Protein AF-A0A1L3NL18-F1 (afdb_monomer)

Secondary structure (DSSP, 8-state):
--EEEEEEEEEEEEETTEEPPP-SS-SBBTS-STT-GGG--B-BPBP-S-GGGEEEESPPSSTTTEEEEEEEEETTEEEEEESS--EES--HHHHHHTTTTT-EEEEETTEEEEEEPPP--SEEEETTEEEEEEESTTSHIIIIIS-TT--TTSPPP-TTTTSS--SHHHHHSHHHHHH--BT-EEEEEEEETTEEEEEEBSSTT-EEEEETT---TTEEE--EEEESSS---SS----EEEEETTEEEE-TTS-EEEEE--SHHHHHHHHHHH-BS-GGGGG-EEEEEEEEEEE-TTS-EEESS---GGG--S--EEEEETTEEEEEEEEEEEEHHHHHHHHHTT--EEEE-

Solvent-accessible surface area (backbone atoms only — not comparable to full-atom values): 18796 Å² total; per-residue (Å²): 118,58,43,61,75,49,76,47,76,58,25,19,46,25,51,76,84,42,78,39,68,47,48,88,42,50,25,31,52,84,37,52,67,79,88,67,56,90,83,52,56,16,50,22,48,70,58,72,90,56,72,88,42,52,42,72,31,51,55,51,90,51,78,62,22,30,34,50,24,44,30,35,36,51,78,91,42,36,36,33,38,41,30,39,49,64,34,16,37,56,26,57,48,62,37,44,79,64,30,32,33,86,44,30,82,44,54,38,79,90,40,42,25,34,33,15,34,44,40,43,20,53,45,47,46,52,78,85,35,38,59,63,18,30,24,62,67,86,20,47,39,47,34,58,67,46,24,69,70,63,37,66,91,59,57,58,63,51,76,64,31,51,41,89,58,81,52,65,70,39,56,72,25,74,38,28,70,55,47,34,27,54,43,21,27,32,49,27,42,32,68,27,97,84,21,24,22,31,35,23,26,53,16,66,37,18,34,50,74,44,54,30,78,50,57,45,64,46,29,20,46,29,53,24,35,36,49,70,70,61,69,75,88,56,100,70,68,53,22,30,38,38,39,41,96,76,27,34,29,29,55,65,56,38,82,41,71,70,46,71,75,94,50,71,66,61,48,52,50,46,41,74,76,47,33,30,74,60,74,67,50,59,79,38,72,35,84,26,38,50,43,54,42,45,64,48,101,82,73,46,81,40,66,77,45,90,78,64,71,92,69,52,47,72,69,78,42,84,46,77,56,96,95,41,42,28,46,33,34,17,80,53,82,42,50,37,56,57,59,53,29,75,78,55,86,54,67,71,43,82,46,76,88

Radius of gyration: 24.86 Å; Cα contacts (8 Å, |Δi|>4): 813; chains: 1; bounding box: 67×43×66 Å

Structure (mmCIF, N/CA/C/O backbone):
data_AF-A0A1L3NL18-F1
#
_entry.id   AF-A0A1L3NL18-F1
#
loop_
_atom_site.group_PDB
_atom_site.id
_atom_site.type_symbol
_atom_site.label_atom_id
_atom_site.label_alt_id
_atom_site.label_comp_id
_atom_site.label_asym_id
_atom_site.label_entity_id
_atom_site.label_seq_id
_atom_site.pdbx_PDB_ins_code
_atom_site.Cartn_x
_atom_site.Cartn_y
_atom_site.Cartn_z
_atom_site.occupancy
_atom_site.B_iso_or_equiv
_atom_site.auth_seq_id
_atom_site.auth_comp_id
_atom_site.auth_asym_id
_atom_site.auth_atom_id
_atom_site.pdbx_PDB_model_num
ATOM 1 N N . MET A 1 1 ? 3.488 -18.475 7.653 1.00 77.88 1 MET A N 1
ATOM 2 C CA . MET A 1 1 ? 3.419 -18.308 6.188 1.00 77.88 1 MET A CA 1
ATOM 3 C C . MET A 1 1 ? 2.587 -17.073 5.936 1.00 77.88 1 MET A C 1
ATOM 5 O O . MET A 1 1 ? 1.637 -16.877 6.690 1.00 77.88 1 MET A O 1
ATOM 9 N N . ALA A 1 2 ? 2.981 -16.239 4.978 1.00 93.12 2 ALA A N 1
ATOM 10 C CA . ALA A 1 2 ? 2.241 -15.025 4.680 1.00 93.12 2 ALA A CA 1
ATOM 11 C C . ALA A 1 2 ? 0.875 -15.353 4.051 1.00 93.12 2 ALA A C 1
ATOM 13 O O . ALA A 1 2 ? 0.744 -16.325 3.306 1.00 93.12 2 ALA A O 1
ATOM 14 N N . GLU A 1 3 ? -0.139 -14.557 4.374 1.00 94.19 3 GLU A N 1
ATOM 15 C CA . GLU A 1 3 ? -1.518 -14.727 3.920 1.00 94.19 3 GLU A CA 1
ATOM 16 C C . GLU A 1 3 ? -2.021 -13.443 3.261 1.00 94.19 3 GLU A C 1
ATOM 18 O O . GLU A 1 3 ? -1.859 -12.349 3.801 1.00 94.19 3 GLU A O 1
ATOM 23 N N . PHE A 1 4 ? -2.653 -13.577 2.096 1.00 95.38 4 PHE A N 1
ATOM 24 C CA . PHE A 1 4 ? -3.309 -12.470 1.415 1.00 95.38 4 PHE A CA 1
ATOM 25 C C . PHE A 1 4 ? -4.729 -12.287 1.951 1.00 95.38 4 PHE A C 1
ATOM 27 O O . PHE A 1 4 ? -5.571 -13.171 1.812 1.00 95.38 4 PHE A O 1
ATOM 34 N N . LEU A 1 5 ? -4.997 -11.115 2.524 1.00 91.81 5 LEU A N 1
ATOM 35 C CA . LEU A 1 5 ? -6.277 -10.767 3.144 1.00 91.81 5 LEU A CA 1
ATOM 36 C C . LEU A 1 5 ? -7.181 -9.921 2.231 1.00 91.81 5 LEU A C 1
ATOM 38 O O . LEU A 1 5 ? -8.211 -9.416 2.672 1.00 91.81 5 LEU A O 1
ATOM 42 N N . GLY A 1 6 ? -6.803 -9.747 0.964 1.00 94.00 6 GLY A N 1
ATOM 43 C CA . GLY A 1 6 ? -7.561 -8.972 -0.015 1.00 94.00 6 GLY A CA 1
ATOM 44 C C . GLY A 1 6 ? -6.982 -7.586 -0.305 1.00 94.00 6 GLY A C 1
ATOM 45 O O . GLY A 1 6 ? -5.993 -7.140 0.281 1.00 94.00 6 GLY A O 1
ATOM 46 N N . VAL A 1 7 ? -7.615 -6.900 -1.258 1.00 94.56 7 VAL A N 1
ATOM 47 C CA . VAL A 1 7 ? -7.314 -5.504 -1.596 1.00 94.56 7 VAL A CA 1
ATOM 48 C C . VAL A 1 7 ? -8.284 -4.605 -0.842 1.00 94.56 7 VAL A C 1
ATOM 50 O O . VAL A 1 7 ? -9.497 -4.795 -0.926 1.00 94.56 7 VAL A O 1
ATOM 53 N N . VAL A 1 8 ? -7.760 -3.607 -0.136 1.00 93.94 8 VAL A N 1
ATOM 54 C CA . VAL A 1 8 ? -8.557 -2.662 0.654 1.00 93.94 8 VAL A CA 1
ATOM 55 C C . VAL A 1 8 ? -8.345 -1.230 0.178 1.00 93.94 8 VAL A C 1
ATOM 57 O O . VAL A 1 8 ? -7.296 -0.884 -0.368 1.00 93.94 8 VAL A O 1
ATOM 60 N N . LYS A 1 9 ? -9.359 -0.388 0.387 1.00 94.38 9 LYS A N 1
ATOM 61 C CA . LYS A 1 9 ? -9.282 1.060 0.178 1.00 94.38 9 LYS A CA 1
ATOM 62 C C . LYS A 1 9 ? -9.163 1.743 1.537 1.00 94.38 9 LYS A C 1
ATOM 64 O O . LYS A 1 9 ? -10.064 1.589 2.355 1.00 94.38 9 LYS A O 1
ATOM 69 N N . LEU A 1 10 ? -8.076 2.469 1.766 1.00 94.00 10 LEU A N 1
ATOM 70 C CA . LEU A 1 10 ? -7.784 3.114 3.048 1.00 94.00 10 LEU A CA 1
ATOM 71 C C . LEU A 1 10 ? -6.923 4.352 2.814 1.00 94.00 10 LEU A C 1
ATOM 73 O O . LEU A 1 10 ? -5.994 4.313 2.015 1.00 94.00 10 LEU A O 1
ATOM 77 N N . GLY A 1 11 ? -7.194 5.426 3.536 1.00 97.00 11 GLY A N 1
ATOM 78 C CA . GLY A 1 11 ? -6.435 6.661 3.480 1.00 97.00 11 GLY A CA 1
ATOM 79 C C . GLY A 1 11 ? -6.540 7.386 2.144 1.00 97.00 11 GLY A C 1
ATOM 80 O O . GLY A 1 11 ? -7.106 6.918 1.150 1.00 97.00 11 GLY A O 1
ATOM 81 N N . THR A 1 12 ? -6.008 8.594 2.122 1.00 98.38 12 THR A N 1
ATOM 82 C CA . THR A 1 12 ? -5.944 9.437 0.928 1.00 98.38 12 THR A CA 1
ATOM 83 C C . THR A 1 12 ? -4.610 10.163 0.908 1.00 98.38 12 THR A C 1
ATOM 85 O O . THR A 1 12 ? -4.053 10.467 1.962 1.00 98.38 12 THR A O 1
ATOM 88 N N . PHE A 1 13 ? -4.074 10.392 -0.291 1.00 98.69 13 PHE A N 1
ATOM 89 C CA . PHE A 1 13 ? -2.855 11.171 -0.460 1.00 98.69 13 PHE A CA 1
ATOM 90 C C . PHE A 1 13 ? -3.207 12.645 -0.649 1.00 98.69 13 PHE A C 1
ATOM 92 O O . PHE A 1 13 ? -4.059 12.982 -1.474 1.00 98.69 13 PHE A O 1
ATOM 99 N N . TYR A 1 14 ? -2.567 13.511 0.124 1.00 98.50 14 TYR A N 1
ATOM 100 C CA . TYR A 1 14 ? -2.825 14.941 0.162 1.00 98.50 14 TYR A CA 1
ATOM 101 C C . TYR A 1 14 ? -1.578 15.719 -0.239 1.00 98.50 14 TYR A C 1
ATOM 103 O O . TYR A 1 14 ? -0.460 15.318 0.083 1.00 98.50 14 TYR A O 1
ATOM 111 N N . HIS A 1 15 ? -1.786 16.859 -0.893 1.00 98.25 15 HIS A N 1
ATOM 112 C CA . HIS A 1 15 ? -0.754 17.869 -1.107 1.00 98.25 15 HIS A CA 1
ATOM 113 C C . HIS A 1 15 ? -1.291 19.228 -0.658 1.00 98.25 15 HIS A C 1
ATOM 115 O O . HIS A 1 15 ? -2.341 19.656 -1.130 1.00 98.25 15 HIS A O 1
ATOM 121 N N . ASN A 1 16 ? -0.612 19.890 0.282 1.00 96.56 16 ASN A N 1
ATOM 122 C CA . ASN A 1 16 ? -1.076 21.139 0.908 1.00 96.56 16 ASN A CA 1
ATOM 123 C C . ASN A 1 16 ? -2.506 21.045 1.480 1.00 96.56 16 ASN A C 1
ATOM 125 O O . ASN A 1 16 ? -3.293 21.985 1.393 1.00 96.56 16 ASN A O 1
ATOM 129 N N . GLY A 1 17 ? -2.860 19.886 2.045 1.00 93.94 17 GLY A N 1
ATOM 130 C CA . GLY A 1 17 ? -4.198 19.619 2.586 1.00 93.94 17 GLY A CA 1
ATOM 131 C C . GLY A 1 17 ? -5.272 19.313 1.533 1.00 93.94 17 GLY A C 1
ATOM 132 O O . GLY A 1 17 ? -6.394 18.967 1.899 1.00 93.94 17 GLY A O 1
ATOM 133 N N . GLU A 1 18 ? -4.954 19.370 0.238 1.00 97.38 18 GLU A N 1
ATOM 134 C CA . GLU A 1 18 ? -5.887 19.000 -0.826 1.00 97.38 18 GLU A CA 1
ATOM 135 C C . GLU A 1 18 ? -5.813 17.504 -1.138 1.00 97.38 18 GLU A C 1
ATOM 137 O O . GLU A 1 18 ? -4.750 16.969 -1.450 1.00 97.38 18 GLU A O 1
ATOM 142 N N . ALA A 1 19 ? -6.963 16.829 -1.086 1.00 97.19 19 ALA A N 1
ATOM 143 C CA . ALA A 1 19 ? -7.082 15.408 -1.401 1.00 97.19 19 ALA A CA 1
ATOM 144 C C . ALA A 1 19 ? -6.872 15.147 -2.902 1.00 97.19 19 ALA A C 1
ATOM 146 O O . ALA A 1 19 ? -7.686 15.584 -3.731 1.00 97.19 19 ALA A O 1
ATOM 147 N N . LEU A 1 20 ? -5.836 14.378 -3.237 1.00 98.31 20 LEU A N 1
ATOM 148 C CA . LEU A 1 20 ? -5.476 14.013 -4.604 1.00 98.31 20 LEU A CA 1
ATOM 149 C C . LEU A 1 20 ? -6.267 12.796 -5.096 1.00 98.31 20 LEU A C 1
ATOM 151 O O . LEU A 1 20 ? -6.701 11.944 -4.324 1.00 98.31 20 LEU A O 1
ATOM 155 N N . SER A 1 21 ? -6.459 12.713 -6.414 1.00 97.75 21 SER A N 1
ATOM 156 C CA . SER A 1 21 ? -7.055 11.527 -7.042 1.00 97.75 21 SER A CA 1
ATOM 157 C C . SER A 1 21 ? -6.055 10.375 -7.074 1.00 97.75 21 SER A C 1
ATOM 159 O O . SER A 1 21 ? -4.873 10.591 -7.341 1.00 97.75 21 SER A O 1
ATOM 161 N N . LEU A 1 22 ? -6.539 9.148 -6.882 1.00 97.75 22 LEU A N 1
ATOM 162 C CA . LEU A 1 22 ? -5.745 7.946 -7.100 1.00 97.75 22 LEU A CA 1
ATOM 163 C C . LEU A 1 22 ? -5.297 7.900 -8.576 1.00 97.75 22 LEU A C 1
ATOM 165 O O . LEU A 1 22 ? -6.155 7.955 -9.466 1.00 97.75 22 LEU A O 1
ATOM 169 N N . PRO A 1 23 ? -3.991 7.764 -8.873 1.00 96.31 23 PRO A N 1
ATOM 170 C CA . PRO A 1 23 ? -3.502 7.723 -10.250 1.00 96.31 23 PRO A CA 1
ATOM 171 C C . PRO A 1 23 ? -4.117 6.568 -11.045 1.00 96.31 23 PRO A C 1
ATOM 173 O O . PRO A 1 23 ? -3.861 5.407 -10.753 1.00 96.31 23 PRO A O 1
ATOM 176 N N . THR A 1 24 ? -4.934 6.854 -12.057 1.00 95.19 24 THR A N 1
ATOM 177 C CA . THR A 1 24 ? -5.570 5.837 -12.927 1.00 95.19 24 THR A CA 1
ATOM 178 C C . THR A 1 24 ? -4.676 5.332 -14.057 1.00 95.19 24 THR A C 1
ATOM 180 O O . THR A 1 24 ? -4.940 4.274 -14.620 1.00 95.19 24 THR A O 1
ATOM 183 N N . ARG A 1 25 ? -3.620 6.080 -14.378 1.00 94.81 25 ARG A N 1
ATOM 184 C CA . ARG A 1 25 ? -2.530 5.717 -15.284 1.00 94.81 25 ARG A CA 1
ATOM 185 C C . ARG A 1 25 ? -1.254 5.799 -14.461 1.00 94.81 25 ARG A C 1
ATOM 187 O O . ARG A 1 25 ? -0.565 6.822 -14.521 1.00 94.81 25 ARG A O 1
ATOM 194 N N . PRO A 1 26 ? -1.022 4.798 -13.598 1.00 93.00 26 PRO A N 1
ATOM 195 C CA . PRO A 1 26 ? -0.062 4.884 -12.516 1.00 93.00 26 PRO A CA 1
ATOM 196 C C . PRO A 1 26 ? 1.350 4.683 -13.051 1.00 93.00 26 PRO A C 1
ATOM 198 O O . PRO A 1 26 ? 2.020 3.745 -12.664 1.00 93.00 26 PRO A O 1
ATOM 201 N N . TRP A 1 27 ? 1.770 5.546 -13.971 1.00 92.56 27 TRP A N 1
ATOM 202 C CA . TRP A 1 27 ? 3.138 5.738 -14.411 1.00 92.56 27 TRP A CA 1
ATOM 203 C C . TRP A 1 27 ? 3.498 7.221 -14.374 1.00 92.56 27 TRP A C 1
ATOM 205 O O . TRP A 1 27 ? 2.664 8.082 -14.060 1.00 92.56 27 TRP A O 1
ATOM 215 N N . TYR A 1 28 ? 4.757 7.523 -14.668 1.00 86.00 28 TYR A N 1
ATOM 216 C CA . TYR A 1 28 ? 5.296 8.865 -14.526 1.00 86.00 28 TYR A CA 1
ATOM 217 C C . TYR A 1 28 ? 4.537 9.934 -15.315 1.00 86.00 28 TYR A C 1
ATOM 219 O O . TYR A 1 28 ? 4.149 9.756 -16.474 1.00 86.00 28 TYR A O 1
ATOM 227 N N . SER A 1 29 ? 4.322 11.067 -14.644 1.00 86.12 29 SER A N 1
ATOM 228 C CA . SER A 1 29 ? 3.457 12.137 -15.128 1.00 86.12 29 SER A CA 1
ATOM 229 C C . SER A 1 29 ? 3.904 12.733 -16.456 1.00 86.12 29 SER A C 1
ATOM 231 O O . SER A 1 29 ? 5.092 12.923 -16.717 1.00 86.12 29 SER A O 1
ATOM 233 N N . ASN A 1 30 ? 2.918 13.104 -17.277 1.00 83.19 30 ASN A N 1
ATOM 234 C CA . ASN A 1 30 ? 3.095 13.839 -18.539 1.00 83.19 30 ASN A CA 1
ATOM 235 C C . ASN A 1 30 ? 3.940 13.132 -19.607 1.00 83.19 30 ASN A C 1
ATOM 237 O O . ASN A 1 30 ? 4.283 13.735 -20.624 1.00 83.19 30 ASN A O 1
ATOM 241 N N . LYS A 1 31 ? 4.252 11.856 -19.401 1.00 87.25 31 LYS A N 1
ATOM 242 C CA . LYS A 1 31 ? 5.018 11.039 -20.331 1.00 87.25 31 LYS A CA 1
ATOM 243 C C . LYS A 1 31 ? 4.504 9.600 -20.309 1.00 87.25 31 LYS A C 1
ATOM 245 O O . LYS A 1 31 ? 3.559 9.264 -19.591 1.00 87.25 31 LYS A O 1
ATOM 250 N N . TYR A 1 32 ? 5.119 8.771 -21.141 1.00 89.31 32 TYR A N 1
ATOM 251 C CA . TYR A 1 32 ? 4.761 7.378 -21.317 1.00 89.31 32 TYR A CA 1
ATOM 252 C C . TYR A 1 32 ? 6.014 6.484 -21.307 1.00 89.31 32 TYR A C 1
ATOM 254 O O . TYR A 1 32 ? 6.985 6.866 -21.969 1.00 89.31 32 TYR A O 1
ATOM 262 N N . PRO A 1 33 ? 6.010 5.327 -20.608 1.00 86.69 33 PRO A N 1
ATOM 263 C CA . PRO A 1 33 ? 7.134 4.391 -20.587 1.00 86.69 33 PRO A CA 1
ATOM 264 C C . PRO A 1 33 ? 7.451 3.814 -21.970 1.00 86.69 33 PRO A C 1
ATOM 266 O O . PRO A 1 33 ? 6.630 3.158 -22.608 1.00 86.69 33 PRO A O 1
ATOM 269 N N . GLY A 1 34 ? 8.671 4.056 -22.448 1.00 78.62 34 GLY A N 1
ATOM 270 C CA . GLY A 1 34 ? 9.118 3.572 -23.754 1.00 78.62 34 GLY A CA 1
ATOM 271 C C . GLY A 1 34 ? 8.384 4.224 -24.934 1.00 78.62 34 GLY A C 1
ATOM 272 O O . GLY A 1 34 ? 8.045 5.405 -24.911 1.00 78.62 34 GLY A O 1
ATOM 273 N N . SER A 1 35 ? 8.176 3.459 -26.007 1.00 79.19 35 SER A N 1
ATOM 274 C CA . SER A 1 35 ? 7.593 3.938 -27.271 1.00 79.19 35 SER A CA 1
ATOM 275 C C . SER A 1 35 ? 6.076 3.724 -27.392 1.00 79.19 35 SER A C 1
ATOM 277 O O . SER A 1 35 ? 5.489 4.070 -28.417 1.00 79.19 35 SER A O 1
ATOM 279 N N . LEU A 1 36 ? 5.413 3.171 -26.372 1.00 76.00 36 LEU A N 1
ATOM 280 C CA . LEU A 1 36 ? 4.047 2.635 -26.483 1.00 76.00 36 LEU A CA 1
ATOM 281 C C . LEU A 1 36 ? 2.952 3.657 -26.113 1.00 76.00 36 LEU A C 1
ATOM 283 O O . LEU A 1 36 ? 2.019 3.375 -25.374 1.00 76.00 36 LEU A O 1
ATOM 287 N N . SER A 1 37 ? 3.022 4.867 -26.663 1.00 82.25 37 SER A N 1
ATOM 288 C CA . SER A 1 37 ? 2.240 6.036 -26.215 1.00 82.25 37 SER A CA 1
ATOM 289 C C . SER A 1 37 ? 0.705 5.967 -26.347 1.00 82.25 37 SER A C 1
ATOM 291 O O . SER A 1 37 ? 0.019 6.889 -25.900 1.00 82.25 37 SER A O 1
ATOM 293 N N . SER A 1 38 ? 0.127 4.903 -26.919 1.00 88.50 38 SER A N 1
ATOM 294 C CA . SER A 1 38 ? -1.316 4.836 -27.227 1.00 88.50 38 SER A CA 1
ATOM 295 C C . SER A 1 38 ? -2.229 4.851 -25.991 1.00 88.50 38 SER A C 1
ATOM 297 O O . SER A 1 38 ? -3.404 5.199 -26.092 1.00 88.50 38 SER A O 1
ATOM 299 N N . ARG A 1 39 ? -1.689 4.517 -24.813 1.00 89.25 39 ARG A N 1
ATOM 300 C CA . ARG A 1 39 ? -2.411 4.488 -23.529 1.00 89.25 39 ARG A CA 1
ATOM 301 C C . ARG A 1 39 ? -2.408 5.840 -22.791 1.00 89.25 39 ARG A C 1
ATOM 303 O O . ARG A 1 39 ? -3.071 5.976 -21.762 1.00 89.25 39 ARG A O 1
ATOM 310 N N . GLY A 1 40 ? -1.730 6.851 -23.341 1.00 92.19 40 GLY A N 1
ATOM 311 C CA . GLY A 1 40 ? -1.729 8.229 -22.843 1.00 92.19 40 GLY A CA 1
ATOM 312 C C . GLY A 1 40 ? -0.788 8.480 -21.661 1.00 92.19 40 GLY A C 1
ATOM 313 O O . GLY A 1 40 ? -0.200 7.570 -21.101 1.00 92.19 40 GLY A O 1
ATOM 314 N N . ASN A 1 41 ? -0.625 9.741 -21.270 1.00 93.25 41 ASN A N 1
ATOM 315 C CA . ASN A 1 41 ? 0.375 10.122 -20.269 1.00 93.25 41 ASN A CA 1
ATOM 316 C C . ASN A 1 41 ? 0.027 9.664 -18.850 1.00 93.25 41 ASN A C 1
ATOM 318 O O . ASN A 1 41 ? -1.141 9.697 -18.456 1.00 93.25 41 ASN A O 1
ATOM 322 N N . GLY A 1 42 ? 1.050 9.330 -18.068 1.00 94.62 42 GLY A N 1
ATOM 323 C CA . GLY A 1 42 ? 0.898 8.961 -16.666 1.00 94.62 42 GLY A CA 1
ATOM 324 C C . GLY A 1 42 ? 0.351 10.108 -15.826 1.00 94.62 42 GLY A C 1
ATOM 325 O O . GLY A 1 42 ? 0.385 11.272 -16.243 1.00 94.62 42 GLY A O 1
ATOM 326 N N . ASN A 1 43 ? -0.197 9.778 -14.660 1.00 95.44 43 ASN A N 1
ATOM 327 C CA . ASN A 1 43 ? -0.790 10.754 -13.746 1.00 95.44 43 ASN A CA 1
ATOM 328 C C . ASN A 1 43 ? -0.383 10.571 -12.279 1.00 95.44 43 ASN A C 1
ATOM 330 O O . ASN A 1 43 ? -1.102 11.039 -11.397 1.00 95.44 43 ASN A O 1
ATOM 334 N N . ILE A 1 44 ? 0.761 9.933 -12.002 1.00 96.50 44 ILE A N 1
ATOM 335 C CA . ILE A 1 44 ? 1.334 9.945 -10.649 1.00 96.50 44 ILE A CA 1
ATOM 336 C C . ILE A 1 44 ? 1.847 11.357 -10.328 1.00 96.50 44 ILE A C 1
ATOM 338 O O . ILE A 1 44 ? 2.661 11.879 -11.099 1.00 96.50 44 ILE A O 1
ATOM 342 N N . PRO A 1 45 ? 1.423 11.987 -9.216 1.00 96.56 45 PRO A N 1
ATOM 343 C CA . PRO A 1 45 ? 1.926 13.289 -8.796 1.00 96.56 45 PRO A CA 1
ATOM 344 C C . PRO A 1 45 ? 3.455 13.360 -8.793 1.00 96.56 45 PRO A C 1
ATOM 346 O O . PRO A 1 45 ? 4.144 12.413 -8.421 1.00 96.56 45 PRO A O 1
ATOM 349 N N . THR A 1 46 ? 3.997 14.496 -9.218 1.00 95.81 46 THR A N 1
ATOM 350 C CA . THR A 1 46 ? 5.441 14.750 -9.194 1.00 95.81 46 THR A CA 1
ATOM 351 C C . THR A 1 46 ? 5.776 15.583 -7.970 1.00 95.81 46 THR A C 1
ATOM 353 O O . THR A 1 46 ? 5.164 16.625 -7.748 1.00 95.81 46 THR A O 1
ATOM 356 N N . PHE A 1 47 ? 6.749 15.121 -7.192 1.00 96.75 47 PHE A N 1
ATOM 357 C CA . PHE A 1 47 ? 7.227 15.804 -6.006 1.00 96.75 47 PHE A CA 1
ATOM 358 C C . PHE A 1 47 ? 7.770 17.192 -6.341 1.00 96.75 47 PHE A C 1
ATOM 360 O O . PHE A 1 47 ? 8.534 17.384 -7.293 1.00 96.75 47 PHE A O 1
ATOM 367 N N . SER A 1 48 ? 7.368 18.151 -5.516 1.00 94.00 48 SER A N 1
ATOM 368 C CA . SER A 1 48 ? 7.806 19.540 -5.534 1.00 94.00 48 SER A CA 1
ATOM 369 C C . SER A 1 48 ? 7.617 20.137 -4.143 1.00 94.00 48 SER A C 1
ATOM 371 O O . SER A 1 48 ? 6.694 19.734 -3.435 1.00 94.00 48 SER A O 1
ATOM 373 N N . GLY A 1 49 ? 8.429 21.129 -3.781 1.00 94.12 49 GLY A N 1
ATOM 374 C CA . GLY A 1 49 ? 8.324 21.783 -2.476 1.00 94.12 49 GLY A CA 1
ATOM 375 C C . GLY A 1 49 ? 8.885 20.919 -1.348 1.00 94.12 49 GLY A C 1
ATOM 376 O O . GLY A 1 49 ? 9.928 20.286 -1.514 1.00 94.12 49 GLY A O 1
ATOM 377 N N . GLU A 1 50 ? 8.215 20.918 -0.196 1.00 94.38 50 GLU A N 1
ATOM 378 C CA . GLU A 1 50 ? 8.669 20.218 1.004 1.00 94.38 50 GLU A CA 1
ATOM 379 C C . GLU A 1 50 ? 7.842 18.950 1.245 1.00 94.38 50 GLU A C 1
ATOM 381 O O . GLU A 1 50 ? 6.623 18.943 1.122 1.00 94.38 50 GLU A O 1
ATOM 386 N N . ILE A 1 51 ? 8.489 17.855 1.644 1.00 95.19 51 ILE A N 1
ATOM 387 C CA . ILE A 1 51 ? 7.820 16.562 1.886 1.00 95.19 51 ILE A CA 1
ATOM 388 C C . ILE A 1 51 ? 6.751 16.616 2.987 1.00 95.19 51 ILE A C 1
ATOM 390 O O . ILE A 1 51 ? 5.805 15.843 2.941 1.00 95.19 51 ILE A O 1
ATOM 394 N N . LYS A 1 52 ? 6.831 17.558 3.936 1.00 94.50 52 LYS A N 1
ATOM 395 C CA . LYS A 1 52 ? 5.782 17.755 4.956 1.00 94.50 52 LYS A CA 1
ATOM 396 C C . LYS A 1 52 ? 4.432 18.179 4.362 1.00 94.50 52 LYS A C 1
ATOM 398 O O . LYS A 1 52 ? 3.407 17.989 5.010 1.00 94.50 52 LYS A O 1
ATOM 403 N N . ASP A 1 53 ? 4.441 18.748 3.156 1.00 97.12 53 ASP A N 1
ATOM 404 C CA . ASP A 1 53 ? 3.235 19.183 2.455 1.00 97.12 53 ASP A CA 1
ATOM 405 C C . ASP A 1 53 ? 2.546 18.006 1.749 1.00 97.12 53 ASP A C 1
ATOM 407 O O . ASP A 1 53 ? 1.414 18.152 1.292 1.00 97.12 53 ASP A O 1
ATOM 411 N N . TRP A 1 54 ? 3.210 16.846 1.677 1.00 98.19 54 TRP A N 1
ATOM 412 C CA . TRP A 1 54 ? 2.726 15.613 1.065 1.00 98.19 54 TRP A CA 1
ATOM 413 C C . TRP A 1 54 ? 2.444 14.573 2.148 1.00 98.19 54 TRP A C 1
ATOM 415 O O . TRP A 1 54 ? 3.361 14.053 2.785 1.00 98.19 54 TRP A O 1
ATOM 425 N N . THR A 1 55 ? 1.173 14.246 2.370 1.00 97.69 55 THR A N 1
ATOM 426 C CA . THR A 1 55 ? 0.775 13.398 3.502 1.00 97.69 55 THR A CA 1
ATOM 427 C C . THR A 1 55 ? -0.186 12.297 3.091 1.00 97.69 55 THR A C 1
ATOM 429 O O . THR A 1 55 ? -1.014 12.456 2.197 1.00 97.69 55 THR A O 1
ATOM 432 N N . ILE A 1 56 ? -0.082 11.155 3.768 1.00 98.62 56 ILE A N 1
ATOM 433 C CA . ILE A 1 56 ? -1.125 10.131 3.764 1.00 98.62 56 ILE A CA 1
ATOM 434 C C . ILE A 1 56 ? -1.966 10.389 5.012 1.00 98.62 56 ILE A C 1
ATOM 436 O O . ILE A 1 56 ? -1.439 10.345 6.122 1.00 98.62 56 ILE A O 1
ATOM 440 N N . GLY A 1 57 ? -3.244 10.699 4.820 1.00 92.69 57 GLY A N 1
ATOM 441 C CA . GLY A 1 57 ? -4.169 11.037 5.902 1.00 92.69 57 GLY A CA 1
ATOM 442 C C . GLY A 1 57 ? -5.486 10.281 5.798 1.00 92.69 57 GLY A C 1
ATOM 443 O O . GLY A 1 57 ? -5.5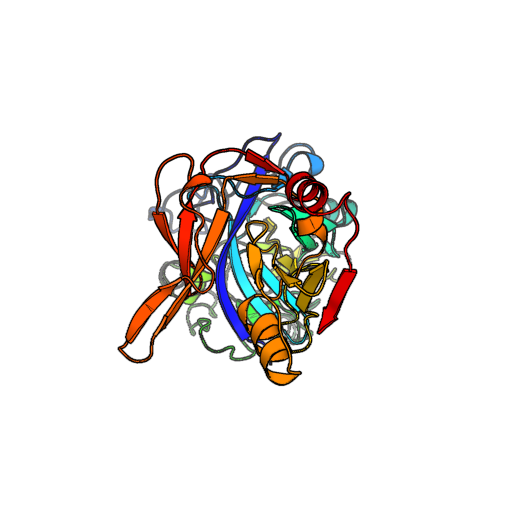95 9.319 5.032 1.00 92.69 57 GLY A O 1
ATOM 444 N N . ASP A 1 58 ? -6.479 10.751 6.552 1.00 89.12 58 ASP A N 1
ATOM 445 C CA . ASP A 1 58 ? -7.811 10.148 6.657 1.00 89.12 58 ASP A CA 1
ATOM 446 C C . ASP A 1 58 ? -8.464 9.887 5.294 1.00 89.12 58 ASP A C 1
ATOM 448 O O . ASP A 1 58 ? -8.248 10.598 4.300 1.00 89.12 58 ASP A O 1
ATOM 452 N N . THR A 1 59 ? -9.269 8.830 5.254 1.00 89.81 59 THR A N 1
ATOM 453 C CA . THR A 1 59 ? -9.924 8.337 4.049 1.00 89.81 59 THR A CA 1
ATOM 454 C C . THR A 1 59 ? -10.960 9.342 3.557 1.00 89.81 59 THR A C 1
ATOM 456 O O . THR A 1 59 ? -11.969 9.607 4.209 1.00 89.81 59 THR A O 1
ATOM 459 N N . SER A 1 60 ? -10.756 9.863 2.347 1.00 90.12 60 SER A N 1
ATOM 460 C CA . SER A 1 60 ? -11.745 10.705 1.679 1.00 90.12 60 SER A CA 1
ATOM 461 C C . SER A 1 60 ? -13.056 9.950 1.441 1.00 90.12 60 SER A C 1
ATOM 463 O O . SER A 1 60 ? -13.061 8.758 1.129 1.00 90.12 60 SER A O 1
ATOM 465 N N . SER A 1 61 ? -14.184 10.659 1.506 1.00 88.06 61 SER A N 1
ATOM 466 C CA . SER A 1 61 ? -15.485 10.122 1.091 1.00 88.06 61 SER A CA 1
ATOM 467 C C . SER A 1 61 ? -15.566 9.855 -0.418 1.00 88.06 61 SER A C 1
ATOM 469 O O . SER A 1 61 ? -16.372 9.026 -0.838 1.00 88.06 61 SER A O 1
ATOM 471 N N . ASP A 1 62 ? -14.720 10.502 -1.229 1.00 88.19 62 ASP A N 1
ATOM 472 C CA . ASP A 1 62 ? -14.624 10.263 -2.670 1.00 88.19 62 ASP A CA 1
ATOM 473 C C . ASP A 1 62 ? -13.822 8.990 -2.959 1.00 88.19 62 ASP A C 1
ATOM 475 O O . ASP A 1 62 ? -12.608 8.906 -2.759 1.00 88.19 62 ASP A O 1
ATOM 479 N N . ASP A 1 63 ? -14.522 7.994 -3.490 1.00 91.31 63 ASP A N 1
ATOM 480 C CA . ASP A 1 63 ? -13.993 6.676 -3.819 1.00 91.31 63 ASP A CA 1
ATOM 481 C C . ASP A 1 63 ? -12.830 6.687 -4.824 1.00 91.31 63 ASP A C 1
ATOM 483 O O . ASP A 1 63 ? -12.058 5.722 -4.861 1.00 91.31 63 ASP A O 1
ATOM 487 N N . ASN A 1 64 ? -12.691 7.760 -5.612 1.00 95.88 64 ASN A N 1
ATOM 488 C CA . ASN A 1 64 ? -11.605 7.951 -6.577 1.00 95.88 64 ASN A CA 1
ATOM 489 C C . ASN A 1 64 ? -10.323 8.509 -5.948 1.00 95.88 64 ASN A C 1
ATOM 491 O O . ASN A 1 64 ? -9.294 8.558 -6.618 1.00 95.88 64 ASN A O 1
ATOM 495 N N . LYS A 1 65 ? -10.369 8.942 -4.686 1.00 97.19 65 LYS A N 1
ATOM 496 C CA . LYS A 1 65 ? -9.220 9.498 -3.951 1.00 97.19 65 LYS A CA 1
ATOM 497 C C . LYS A 1 65 ? -8.620 8.518 -2.946 1.00 97.19 65 LYS A C 1
ATOM 499 O O . LYS A 1 65 ? -7.507 8.718 -2.466 1.00 97.19 65 LYS A O 1
ATOM 504 N N . LYS A 1 66 ? -9.342 7.435 -2.650 1.00 97.12 66 LYS A N 1
ATOM 505 C CA . LYS A 1 66 ? -8.907 6.407 -1.704 1.00 97.12 66 LYS A CA 1
ATOM 506 C C . LYS A 1 66 ? -7.701 5.648 -2.252 1.00 97.12 66 LYS A C 1
ATOM 508 O O . LYS A 1 66 ? -7.763 5.106 -3.360 1.00 97.12 66 LYS A O 1
ATOM 513 N N . LEU A 1 67 ? -6.634 5.566 -1.460 1.00 98.75 67 LEU A N 1
ATOM 514 C CA . LEU A 1 67 ? -5.484 4.724 -1.783 1.00 98.75 67 LEU A CA 1
ATOM 515 C C . LEU A 1 67 ? -5.883 3.246 -1.734 1.00 98.75 67 LEU A C 1
ATOM 517 O O . LEU A 1 67 ? -6.761 2.849 -0.964 1.00 98.75 67 LEU A O 1
ATOM 521 N N . LYS A 1 68 ? -5.256 2.438 -2.592 1.00 98.50 68 LYS A N 1
ATOM 522 C CA . LYS A 1 68 ? -5.504 1.000 -2.710 1.00 98.50 68 LYS A CA 1
ATOM 523 C C . LYS A 1 68 ? -4.302 0.220 -2.209 1.00 98.50 68 LYS A C 1
ATOM 525 O O . LYS A 1 68 ? -3.166 0.502 -2.585 1.00 98.50 68 LYS A O 1
ATOM 530 N N . TRP A 1 69 ? -4.579 -0.789 -1.396 1.00 98.75 69 TRP A N 1
ATOM 531 C CA . TRP A 1 69 ? -3.552 -1.545 -0.701 1.00 98.75 69 TRP A CA 1
ATOM 532 C C . TRP A 1 69 ? -3.797 -3.038 -0.812 1.00 98.75 69 TRP A C 1
ATOM 534 O O . TRP A 1 69 ? -4.921 -3.502 -0.625 1.00 98.75 69 TRP A O 1
ATOM 544 N N . VAL A 1 70 ? -2.733 -3.793 -1.046 1.00 98.81 70 VAL A N 1
ATOM 545 C CA . VAL A 1 70 ? -2.714 -5.246 -0.901 1.00 98.81 70 VAL A CA 1
ATOM 546 C C . VAL A 1 70 ? -2.452 -5.555 0.573 1.00 98.81 70 VAL A C 1
ATOM 548 O O . VAL A 1 70 ? -1.380 -5.232 1.089 1.00 98.81 70 VAL A O 1
ATOM 551 N N . LYS A 1 71 ? -3.442 -6.130 1.270 1.00 97.88 71 LYS A N 1
ATOM 552 C CA . LYS A 1 71 ? -3.340 -6.470 2.696 1.00 97.88 71 LYS A CA 1
ATOM 553 C C . LYS A 1 71 ? -2.732 -7.865 2.847 1.00 97.88 71 LYS A C 1
ATOM 555 O O . LYS A 1 71 ? -3.291 -8.842 2.350 1.00 97.88 71 LYS A O 1
ATOM 560 N N . ILE A 1 72 ? -1.600 -7.957 3.536 1.00 97.00 72 ILE A N 1
ATOM 561 C CA . ILE A 1 72 ? -0.861 -9.200 3.776 1.00 97.00 72 ILE A CA 1
ATOM 562 C C . ILE A 1 72 ? -0.638 -9.370 5.274 1.00 97.00 72 ILE A C 1
ATOM 564 O O . ILE A 1 72 ? -0.190 -8.447 5.950 1.00 97.00 72 ILE A O 1
ATOM 568 N N . LYS A 1 73 ? -0.915 -10.563 5.793 1.00 92.69 73 LYS A N 1
ATOM 569 C CA . LYS A 1 73 ? -0.541 -10.968 7.148 1.00 92.69 73 LYS A CA 1
ATOM 570 C C . LYS A 1 73 ? 0.729 -11.802 7.083 1.00 92.69 73 LYS A C 1
ATOM 572 O O . LYS A 1 73 ? 0.712 -12.880 6.501 1.00 92.69 73 LYS A O 1
ATOM 577 N N . ASP A 1 74 ? 1.818 -11.325 7.673 1.00 91.56 74 ASP A N 1
ATOM 578 C CA . ASP A 1 74 ? 3.100 -12.032 7.747 1.00 91.56 74 ASP A CA 1
ATOM 579 C C . ASP A 1 74 ? 3.481 -12.262 9.215 1.00 91.56 74 ASP A C 1
ATOM 581 O O . ASP A 1 74 ? 3.986 -11.381 9.914 1.00 91.56 74 ASP A O 1
ATOM 585 N N . GLY A 1 75 ? 3.159 -13.455 9.721 1.00 87.06 75 GLY A N 1
ATOM 586 C CA . GLY A 1 75 ? 3.294 -13.768 11.143 1.00 87.06 75 GLY A CA 1
ATOM 587 C C . GLY A 1 75 ? 2.390 -12.876 11.997 1.00 87.06 75 GLY A C 1
ATOM 588 O O . GLY A 1 75 ? 1.170 -12.927 11.868 1.00 8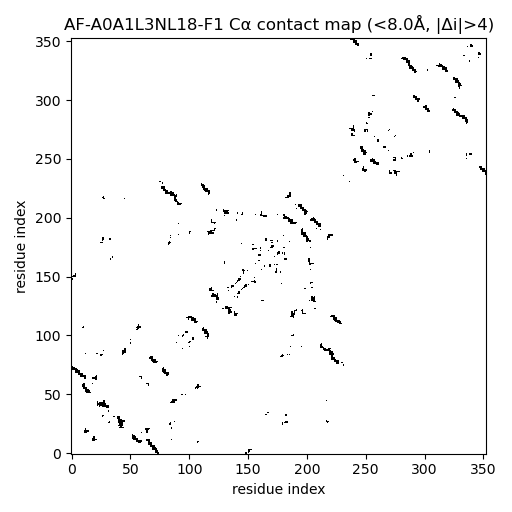7.06 75 GLY A O 1
ATOM 589 N N . ASN A 1 76 ? 2.999 -12.064 12.863 1.00 83.31 76 ASN A N 1
ATOM 590 C CA . ASN A 1 76 ? 2.284 -11.130 13.743 1.00 83.31 76 ASN A CA 1
ATOM 591 C C . ASN A 1 76 ? 2.104 -9.737 13.120 1.00 83.31 76 ASN A C 1
ATOM 593 O O . ASN A 1 76 ? 1.600 -8.836 13.784 1.00 83.31 76 ASN A O 1
ATOM 597 N N . LYS A 1 77 ? 2.566 -9.535 11.882 1.00 88.12 77 LYS A N 1
ATOM 598 C CA . LYS A 1 77 ? 2.463 -8.254 11.188 1.00 88.12 77 LYS A CA 1
ATOM 599 C C . LYS A 1 77 ? 1.296 -8.272 10.220 1.00 88.12 77 LYS A C 1
ATOM 601 O O . LYS A 1 77 ? 1.162 -9.204 9.432 1.00 88.12 77 LYS A O 1
ATOM 606 N N . THR A 1 78 ? 0.533 -7.188 10.217 1.00 94.12 78 THR A N 1
ATOM 607 C CA . THR A 1 78 ? -0.403 -6.870 9.140 1.00 94.12 78 THR A CA 1
ATOM 608 C C . THR A 1 78 ? 0.184 -5.720 8.336 1.00 94.12 78 THR A C 1
ATOM 610 O O . THR A 1 78 ? 0.367 -4.615 8.850 1.00 94.12 78 THR A O 1
ATOM 613 N N . LEU A 1 79 ? 0.502 -5.997 7.077 1.00 97.69 79 LEU A N 1
ATOM 614 C CA . LEU A 1 79 ? 1.056 -5.052 6.123 1.00 97.69 79 LEU A CA 1
ATOM 615 C C . LEU A 1 79 ? -0.022 -4.646 5.121 1.00 97.69 79 LEU A C 1
ATOM 617 O O . LEU A 1 79 ? -0.763 -5.484 4.611 1.00 97.69 79 LEU A O 1
ATOM 621 N N . LEU A 1 80 ? -0.079 -3.361 4.806 1.00 98.62 80 LEU A N 1
ATOM 622 C CA . LEU A 1 80 ? -0.808 -2.821 3.672 1.00 98.62 80 LEU A CA 1
ATOM 623 C C . LEU A 1 80 ? 0.229 -2.273 2.699 1.00 98.62 80 LEU A C 1
ATOM 625 O O . LEU A 1 80 ? 0.862 -1.255 2.970 1.00 98.62 80 LEU A O 1
ATOM 629 N N . ILE A 1 81 ? 0.429 -2.960 1.580 1.00 98.75 81 ILE A N 1
ATOM 630 C CA . ILE A 1 81 ? 1.387 -2.555 0.548 1.00 98.75 81 ILE A CA 1
ATOM 631 C C . ILE A 1 81 ? 0.623 -1.766 -0.504 1.00 98.75 81 ILE A C 1
ATOM 633 O O . ILE A 1 81 ? -0.341 -2.287 -1.067 1.00 98.75 81 ILE A O 1
ATOM 637 N N . CYS A 1 82 ? 1.019 -0.519 -0.769 1.00 98.75 82 CYS A N 1
ATOM 638 C CA . CYS A 1 82 ? 0.329 0.274 -1.777 1.00 98.75 82 CYS A CA 1
ATOM 639 C C . CYS A 1 82 ? 0.473 -0.405 -3.141 1.00 98.75 82 CYS A C 1
ATOM 641 O O . CYS A 1 82 ? 1.556 -0.854 -3.536 1.00 98.75 82 CYS A O 1
ATOM 643 N N . ASP A 1 83 ? -0.632 -0.492 -3.868 1.00 98.44 83 ASP A N 1
ATOM 644 C CA . ASP A 1 83 ? -0.693 -1.228 -5.128 1.00 98.44 83 ASP A CA 1
ATOM 645 C C . ASP A 1 83 ? 0.054 -0.516 -6.276 1.00 98.44 83 ASP A C 1
ATOM 647 O O . ASP A 1 83 ? 0.254 -1.099 -7.338 1.00 98.44 83 ASP A O 1
ATOM 651 N N . ARG A 1 84 ? 0.511 0.725 -6.059 1.00 97.81 84 ARG A N 1
ATOM 652 C CA . ARG A 1 84 ? 1.233 1.586 -7.007 1.00 97.81 84 ARG A CA 1
ATOM 653 C C . ARG A 1 84 ? 2.138 2.589 -6.286 1.00 97.81 84 ARG A C 1
ATOM 655 O O . ARG A 1 84 ? 1.959 2.836 -5.092 1.00 97.81 84 ARG A O 1
ATOM 662 N N . ASP A 1 85 ? 3.044 3.212 -7.031 1.00 97.81 85 ASP A N 1
ATOM 663 C CA . ASP A 1 85 ? 3.736 4.427 -6.587 1.00 97.81 85 ASP A CA 1
ATOM 664 C C . ASP A 1 85 ? 2.734 5.596 -6.507 1.00 97.81 85 ASP A C 1
ATOM 666 O O . ASP A 1 85 ? 1.879 5.755 -7.384 1.00 97.81 85 ASP A O 1
ATOM 670 N N . ILE A 1 86 ? 2.823 6.422 -5.460 1.00 97.69 86 ILE A N 1
ATOM 671 C CA . ILE A 1 86 ? 1.891 7.548 -5.227 1.00 97.69 86 ILE A CA 1
ATOM 672 C C . ILE A 1 86 ? 2.522 8.923 -5.455 1.00 97.69 86 ILE A C 1
ATOM 674 O O . ILE A 1 86 ? 1.809 9.920 -5.561 1.00 97.69 86 ILE A O 1
ATOM 678 N N . LEU A 1 87 ? 3.851 8.983 -5.541 1.00 97.56 87 LEU A N 1
ATOM 679 C CA . LEU A 1 87 ? 4.613 10.214 -5.714 1.00 97.56 87 LEU A CA 1
ATOM 680 C C . LEU A 1 87 ? 5.915 9.915 -6.451 1.00 97.56 87 LEU A C 1
ATOM 682 O O . LEU A 1 87 ? 6.661 9.044 -6.018 1.00 97.56 87 LEU A O 1
ATOM 686 N N . HIS A 1 88 ? 6.205 10.644 -7.524 1.00 95.75 88 HIS A N 1
ATOM 687 C CA . HIS A 1 88 ? 7.435 10.511 -8.308 1.00 95.75 88 HIS A CA 1
ATOM 688 C C . HIS A 1 88 ? 8.422 11.654 -8.081 1.00 95.75 88 HIS A C 1
ATOM 690 O O . HIS A 1 88 ? 8.056 12.685 -7.526 1.00 95.75 88 HIS A O 1
ATOM 696 N N . ASN A 1 89 ? 9.656 11.506 -8.576 1.00 94.12 89 ASN A N 1
ATOM 697 C CA . ASN A 1 89 ? 10.704 12.536 -8.533 1.00 94.12 89 ASN A CA 1
ATOM 698 C C . ASN A 1 89 ? 11.104 12.952 -7.101 1.00 94.12 89 ASN A C 1
ATOM 700 O O . ASN A 1 89 ? 11.591 14.058 -6.874 1.00 94.12 89 ASN A O 1
ATOM 704 N N . ILE A 1 90 ? 10.901 12.059 -6.133 1.00 94.19 90 ILE A N 1
ATOM 705 C CA . ILE A 1 90 ? 11.355 12.216 -4.753 1.00 94.19 90 ILE A CA 1
ATOM 706 C C . ILE A 1 90 ? 12.632 11.404 -4.542 1.00 94.19 90 ILE A C 1
ATOM 708 O O . ILE A 1 90 ? 12.741 10.275 -5.018 1.00 94.19 90 ILE A O 1
ATOM 712 N N . SER A 1 91 ? 13.616 11.985 -3.853 1.00 93.75 91 SER A N 1
ATOM 713 C CA . SER A 1 91 ? 14.861 11.277 -3.556 1.00 93.75 91 SER A CA 1
ATOM 714 C C . SER A 1 91 ? 14.686 10.368 -2.345 1.00 93.75 91 SER A C 1
ATOM 716 O O . SER A 1 91 ? 13.941 10.675 -1.410 1.00 93.75 91 SER A O 1
ATOM 718 N N . TRP A 1 92 ? 15.436 9.273 -2.319 1.00 94.12 92 TRP A N 1
ATOM 719 C CA . TRP A 1 92 ? 15.495 8.410 -1.146 1.00 94.12 92 TRP A CA 1
ATOM 720 C C . TRP A 1 92 ? 16.004 9.165 0.087 1.00 94.12 92 TRP A C 1
ATOM 722 O O . TRP A 1 92 ? 15.469 8.972 1.172 1.00 94.12 92 TRP A O 1
ATOM 732 N N . ASN A 1 93 ? 16.978 10.074 -0.066 1.00 93.25 93 ASN A N 1
ATOM 733 C CA . ASN A 1 93 ? 17.449 10.920 1.035 1.00 93.25 93 ASN A CA 1
ATOM 734 C C . ASN A 1 93 ? 16.308 11.744 1.642 1.00 93.25 93 ASN A C 1
ATOM 736 O O . ASN A 1 93 ? 16.191 11.790 2.859 1.00 93.25 93 ASN A O 1
ATOM 740 N N . THR A 1 94 ? 15.436 12.331 0.818 1.00 95.19 94 THR A N 1
ATOM 741 C CA . THR A 1 94 ? 14.269 13.092 1.296 1.00 95.19 94 THR A CA 1
ATOM 742 C C . THR A 1 94 ? 13.329 12.216 2.131 1.00 95.19 94 THR A C 1
ATOM 744 O O . THR A 1 94 ? 12.870 12.635 3.195 1.00 95.19 94 THR A O 1
ATOM 747 N N . LEU A 1 95 ? 13.070 10.982 1.683 1.00 95.75 95 LEU A N 1
ATOM 748 C CA . LEU A 1 95 ? 12.278 10.008 2.443 1.00 95.75 95 LEU A CA 1
ATOM 749 C C . LEU A 1 95 ? 12.990 9.585 3.737 1.00 95.75 95 LEU A C 1
ATOM 751 O O . LEU A 1 95 ? 12.354 9.447 4.779 1.00 95.75 95 LEU A O 1
ATOM 755 N N . ASN A 1 96 ? 14.309 9.407 3.692 1.00 94.19 96 ASN A N 1
ATOM 756 C CA . ASN A 1 96 ? 15.116 8.984 4.832 1.00 94.19 96 ASN A CA 1
ATOM 757 C C . ASN A 1 96 ? 15.197 10.057 5.923 1.00 94.19 96 ASN A C 1
ATOM 759 O O . ASN A 1 96 ? 14.984 9.767 7.095 1.00 94.19 96 ASN A O 1
ATOM 763 N N . GLU A 1 97 ? 15.457 11.307 5.538 1.00 93.00 97 GLU A N 1
ATOM 764 C CA . GLU A 1 97 ? 15.531 12.463 6.441 1.00 93.00 97 GLU A CA 1
ATOM 765 C C . GLU A 1 97 ? 14.208 12.717 7.174 1.00 93.00 97 GLU A C 1
ATOM 767 O O . GLU A 1 97 ? 14.200 13.288 8.262 1.00 93.00 97 GLU A O 1
ATOM 772 N N . THR A 1 98 ? 13.094 12.250 6.607 1.00 92.75 98 THR A N 1
ATOM 773 C CA . THR A 1 98 ? 11.758 12.326 7.213 1.00 92.75 98 THR A CA 1
ATOM 774 C C . THR A 1 98 ? 11.264 11.014 7.811 1.00 92.75 98 THR A C 1
ATOM 776 O O . THR A 1 98 ? 10.109 10.919 8.225 1.00 92.75 98 THR A O 1
ATOM 779 N N . GLY A 1 99 ? 12.143 10.015 7.904 1.00 94.50 99 GLY A N 1
ATOM 780 C CA . GLY A 1 99 ? 11.894 8.745 8.584 1.00 94.50 99 GLY A CA 1
ATOM 781 C C . GLY A 1 99 ? 11.113 7.710 7.774 1.00 94.50 99 GLY A C 1
ATOM 782 O O . GLY A 1 99 ? 11.031 6.564 8.202 1.00 94.50 99 GLY A O 1
ATOM 783 N N . TYR A 1 100 ? 10.603 8.038 6.583 1.00 96.69 100 TYR A N 1
ATOM 784 C CA . TYR A 1 100 ? 9.789 7.124 5.770 1.00 96.69 100 TYR A CA 1
ATOM 785 C C . TYR A 1 100 ? 10.556 5.922 5.198 1.00 96.69 100 TYR A C 1
ATOM 787 O O . TYR A 1 100 ? 9.932 4.990 4.703 1.00 96.69 100 TYR A O 1
ATOM 795 N N . VAL A 1 101 ? 11.889 5.897 5.250 1.00 95.00 101 VAL A N 1
ATOM 796 C CA . VAL A 1 101 ? 12.656 4.689 4.892 1.00 95.00 101 VAL A CA 1
ATOM 797 C C . VAL A 1 101 ? 12.435 3.584 5.924 1.00 95.00 101 VAL A C 1
ATOM 799 O O . VAL A 1 101 ? 12.042 2.470 5.574 1.00 95.00 101 VAL A O 1
ATOM 802 N N . ASP A 1 102 ? 12.669 3.893 7.199 1.00 92.69 102 ASP A N 1
ATOM 803 C CA . ASP A 1 102 ? 12.583 2.921 8.288 1.00 92.69 102 ASP A CA 1
ATOM 804 C C . ASP A 1 102 ? 11.180 2.806 8.876 1.00 92.69 102 ASP A C 1
ATOM 806 O O . ASP A 1 102 ? 10.754 1.703 9.233 1.00 92.69 102 ASP A O 1
ATOM 810 N N . GLY A 1 103 ? 10.468 3.927 8.944 1.00 95.25 103 GLY A N 1
ATOM 811 C CA . GLY A 1 103 ? 9.118 4.021 9.459 1.00 95.25 103 GLY A CA 1
ATOM 812 C C . GLY A 1 103 ? 8.831 5.345 10.151 1.00 95.25 103 GLY A C 1
ATOM 813 O O . GLY A 1 103 ? 9.456 5.685 11.154 1.00 95.25 103 GLY A O 1
ATOM 814 N N . THR A 1 104 ? 7.795 6.026 9.674 1.00 95.75 104 THR A N 1
ATOM 815 C CA . THR A 1 104 ? 7.195 7.194 10.322 1.00 95.75 104 THR A CA 1
ATOM 816 C C . THR A 1 104 ? 5.793 6.835 10.787 1.00 95.75 104 THR A C 1
ATOM 818 O O . THR A 1 104 ? 4.997 6.285 10.025 1.00 95.75 104 THR A O 1
ATOM 821 N N . LYS A 1 105 ? 5.478 7.128 12.053 1.00 95.56 105 LYS A N 1
ATOM 822 C CA . LYS A 1 105 ? 4.132 6.910 12.585 1.00 95.56 105 LYS A CA 1
ATOM 823 C C . LYS A 1 105 ? 3.160 7.885 11.921 1.00 95.56 105 LYS A C 1
ATOM 825 O O . LYS A 1 105 ? 3.372 9.093 11.984 1.00 95.56 105 LYS A O 1
ATOM 830 N N . ILE A 1 106 ? 2.089 7.355 11.345 1.00 95.88 106 ILE A N 1
ATOM 831 C CA . ILE A 1 106 ? 0.968 8.131 10.813 1.00 95.88 106 ILE A CA 1
ATOM 832 C C . ILE A 1 106 ? -0.344 7.599 11.384 1.00 95.88 106 ILE A C 1
ATOM 834 O O . ILE A 1 106 ? -0.406 6.459 11.850 1.00 95.88 106 ILE A O 1
ATOM 838 N N . THR A 1 107 ? -1.392 8.412 11.312 1.00 87.94 107 THR A N 1
ATOM 839 C CA . THR A 1 107 ? -2.742 8.030 11.728 1.00 87.94 107 THR A CA 1
ATOM 840 C C . THR A 1 107 ? -3.682 8.195 10.539 1.00 87.94 107 THR A C 1
ATOM 842 O O . THR A 1 107 ? -3.652 9.226 9.870 1.00 87.94 107 THR A O 1
ATOM 845 N N . ILE A 1 108 ? -4.485 7.167 10.267 1.00 89.25 108 ILE A N 1
ATOM 846 C CA . ILE A 1 108 ? -5.518 7.166 9.228 1.00 89.25 108 ILE A CA 1
ATOM 847 C C . ILE A 1 108 ? -6.801 6.640 9.859 1.00 89.25 108 ILE A C 1
ATOM 849 O O . ILE A 1 108 ? -6.818 5.534 10.406 1.00 89.25 108 ILE A O 1
ATOM 853 N N . ASP A 1 109 ? -7.871 7.424 9.793 1.00 86.88 109 ASP A N 1
ATOM 854 C CA . ASP A 1 109 ? -9.190 7.106 10.342 1.00 86.88 109 ASP A CA 1
ATOM 855 C C . ASP A 1 109 ? -9.121 6.712 11.829 1.00 86.88 109 ASP A C 1
ATOM 857 O O . ASP A 1 109 ? -9.769 5.768 12.284 1.00 86.88 109 ASP A O 1
ATOM 861 N N . GLY A 1 110 ? -8.262 7.399 12.588 1.00 81.44 110 GLY A N 1
ATOM 862 C CA . GLY A 1 110 ? -8.017 7.128 14.009 1.00 81.44 110 GLY A CA 1
ATOM 863 C C . GLY A 1 110 ? -7.173 5.882 14.312 1.00 81.44 110 GLY A C 1
ATOM 864 O O . GLY A 1 110 ? -6.953 5.582 15.482 1.00 81.44 110 GLY A O 1
ATOM 865 N N . ASN A 1 111 ? -6.677 5.166 13.298 1.00 83.81 111 ASN A N 1
ATOM 866 C CA . ASN A 1 111 ? -5.803 4.006 13.468 1.00 83.81 111 ASN A CA 1
ATOM 867 C C . ASN A 1 111 ? -4.347 4.375 13.189 1.00 83.81 111 ASN A C 1
ATOM 869 O O . ASN A 1 111 ? -4.052 5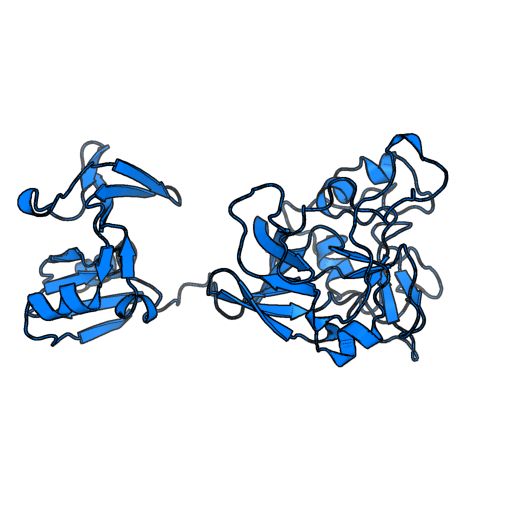.053 12.206 1.00 83.81 111 ASN A O 1
ATOM 873 N N . ASP A 1 112 ? -3.436 3.887 14.028 1.00 87.94 112 ASP A N 1
ATOM 874 C CA . ASP A 1 112 ? -2.010 4.149 13.872 1.00 87.94 112 ASP A CA 1
ATOM 875 C C . ASP A 1 112 ? -1.330 3.106 12.984 1.00 87.94 112 ASP A C 1
ATOM 877 O O . ASP A 1 112 ? -1.547 1.895 13.114 1.00 87.94 112 ASP A O 1
ATOM 881 N N . TYR A 1 113 ? -0.4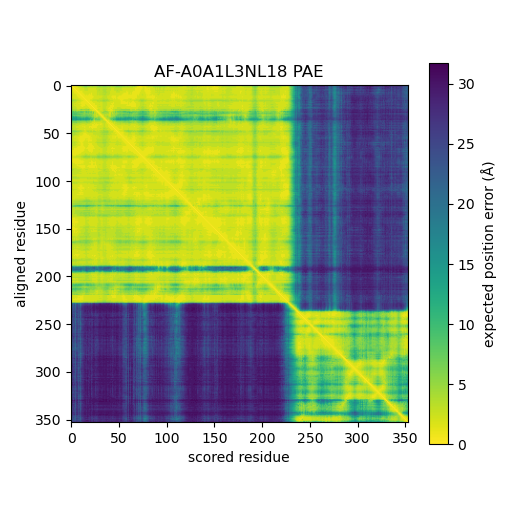27 3.596 12.140 1.00 96.31 113 TYR A N 1
ATOM 882 C CA . TYR A 1 113 ? 0.396 2.801 11.241 1.00 96.31 113 TYR A CA 1
ATOM 883 C C . TYR A 1 113 ? 1.842 3.281 11.283 1.00 96.31 113 TYR A C 1
ATOM 885 O O . TYR A 1 113 ? 2.117 4.467 11.471 1.00 96.31 113 TYR A O 1
ATOM 893 N N . LEU A 1 114 ? 2.775 2.366 11.050 1.00 97.38 114 LEU A N 1
ATOM 894 C CA . LEU A 1 114 ? 4.144 2.705 10.697 1.00 97.38 114 LEU A CA 1
ATOM 895 C C . LEU A 1 114 ? 4.237 2.738 9.170 1.00 97.38 114 LEU A C 1
ATOM 897 O O . LEU A 1 114 ? 4.170 1.695 8.521 1.00 97.38 114 LEU A O 1
ATOM 901 N N . CYS A 1 115 ? 4.363 3.933 8.598 1.00 98.56 115 CYS A N 1
ATOM 902 C CA . CYS A 1 115 ? 4.515 4.132 7.162 1.00 98.56 115 CYS A CA 1
ATOM 903 C C . CYS A 1 115 ? 5.992 4.073 6.774 1.00 98.56 115 CYS A C 1
ATOM 905 O O . CYS A 1 115 ? 6.779 4.906 7.229 1.00 98.56 115 CYS A O 1
ATOM 907 N N . ARG A 1 116 ? 6.367 3.112 5.929 1.00 97.94 116 ARG A N 1
ATOM 908 C CA . ARG A 1 116 ? 7.757 2.863 5.520 1.00 97.94 116 ARG A CA 1
ATOM 909 C C . ARG A 1 116 ? 7.892 2.441 4.054 1.00 97.94 116 ARG A C 1
ATOM 911 O O . ARG A 1 116 ? 6.890 2.318 3.351 1.00 97.94 116 ARG A O 1
ATOM 918 N N . LEU A 1 117 ? 9.120 2.171 3.610 1.00 97.75 117 LEU A N 1
ATOM 919 C CA . LEU A 1 117 ? 9.402 1.487 2.342 1.00 97.75 117 LEU A CA 1
ATOM 920 C C . LEU A 1 117 ? 9.392 -0.044 2.491 1.00 97.75 117 LEU A C 1
ATOM 922 O O . LEU A 1 117 ? 9.611 -0.581 3.585 1.00 97.75 117 LEU A O 1
ATOM 926 N N . LEU A 1 118 ? 9.170 -0.736 1.368 1.00 96.56 118 LEU A N 1
ATOM 927 C CA . LEU A 1 118 ? 9.405 -2.179 1.231 1.00 96.56 118 LEU A CA 1
ATOM 928 C C . LEU A 1 118 ? 10.898 -2.490 1.312 1.00 96.56 118 LEU A C 1
ATOM 930 O O . LEU A 1 118 ? 11.715 -1.728 0.788 1.00 96.56 118 LEU A O 1
ATOM 934 N N . THR A 1 119 ? 11.254 -3.643 1.870 1.00 96.19 119 THR A N 1
ATOM 935 C CA . THR A 1 119 ? 12.575 -4.223 1.599 1.00 96.19 119 THR A CA 1
ATOM 936 C C . THR A 1 119 ? 12.631 -4.748 0.165 1.00 96.19 119 THR A C 1
ATOM 938 O O . THR A 1 119 ? 11.730 -5.450 -0.296 1.00 96.19 119 THR A O 1
ATOM 941 N N . GLY A 1 120 ? 13.688 -4.386 -0.558 1.00 94.81 120 GLY A N 1
ATOM 942 C CA . GLY A 1 120 ? 13.911 -4.757 -1.958 1.00 94.81 120 GLY A CA 1
ATOM 943 C C . GLY A 1 120 ? 15.199 -5.542 -2.187 1.00 94.81 120 GLY A C 1
ATOM 944 O O . GLY A 1 120 ? 15.493 -5.894 -3.330 1.00 94.81 120 GLY A O 1
ATOM 945 N N . GLY A 1 121 ? 15.961 -5.816 -1.127 1.00 93.06 121 GLY A N 1
ATOM 946 C CA . GLY A 1 121 ? 17.310 -6.354 -1.220 1.00 93.06 121 GLY A CA 1
ATOM 947 C C . GLY A 1 121 ? 18.355 -5.253 -1.410 1.00 93.06 121 GLY A C 1
ATOM 948 O O . GLY A 1 121 ? 18.067 -4.128 -1.812 1.00 93.06 121 GLY A O 1
ATOM 949 N N . ASN A 1 122 ? 19.600 -5.583 -1.097 1.00 90.31 122 ASN A N 1
ATOM 950 C CA . ASN A 1 122 ? 20.734 -4.678 -1.136 1.00 90.31 122 ASN A CA 1
ATOM 951 C C . ASN A 1 122 ? 21.781 -5.047 -2.189 1.00 90.31 122 ASN A C 1
ATOM 953 O O . ASN A 1 122 ? 22.793 -4.377 -2.233 1.00 90.31 122 ASN A O 1
ATOM 957 N N . ASP A 1 123 ? 21.600 -6.065 -3.021 1.00 91.31 123 ASP A N 1
ATOM 958 C CA . ASP A 1 123 ? 22.446 -6.304 -4.197 1.00 91.31 123 ASP A CA 1
ATOM 959 C C . ASP A 1 123 ? 21.637 -7.076 -5.247 1.00 91.31 123 ASP A C 1
ATOM 961 O O . ASP A 1 123 ? 20.524 -7.543 -4.978 1.00 91.31 123 ASP A O 1
ATOM 965 N N . TYR A 1 124 ? 22.205 -7.242 -6.436 1.00 92.38 124 TYR A N 1
ATOM 966 C CA . TYR A 1 124 ? 21.655 -8.150 -7.437 1.00 92.38 124 TYR A CA 1
ATOM 967 C C . TYR A 1 124 ? 21.608 -9.578 -6.891 1.00 92.38 124 TYR A C 1
ATOM 969 O O . TYR A 1 124 ? 22.584 -10.059 -6.310 1.00 92.38 124 TYR A O 1
ATOM 977 N N . ARG A 1 125 ? 20.505 -10.293 -7.132 1.00 93.94 125 ARG A N 1
ATOM 978 C CA . ARG A 1 125 ? 20.383 -11.693 -6.709 1.00 93.94 125 ARG A CA 1
ATOM 979 C C . ARG A 1 125 ? 21.454 -12.581 -7.341 1.00 93.94 125 ARG A C 1
ATOM 981 O O . ARG A 1 125 ? 22.103 -13.350 -6.638 1.00 93.94 125 ARG A O 1
ATOM 988 N N . ASN A 1 126 ? 21.658 -12.450 -8.654 1.00 93.62 126 ASN A N 1
ATOM 989 C CA . ASN A 1 126 ? 22.593 -13.271 -9.422 1.00 93.62 126 ASN A CA 1
ATOM 990 C C . ASN A 1 126 ? 23.664 -12.417 -10.117 1.00 93.62 126 ASN A C 1
ATOM 992 O O . ASN A 1 126 ? 23.548 -12.069 -11.294 1.00 93.62 126 ASN A O 1
ATOM 996 N N . GLY A 1 127 ? 24.750 -12.110 -9.405 1.00 89.19 127 GLY A N 1
ATOM 997 C CA . GLY A 1 127 ? 25.918 -11.432 -9.977 1.00 89.19 127 GLY A CA 1
ATOM 998 C C . GLY A 1 127 ? 25.598 -10.019 -10.470 1.00 89.19 127 GLY A C 1
ATOM 999 O O . GLY A 1 127 ? 25.468 -9.114 -9.663 1.00 89.19 127 GLY A O 1
ATOM 1000 N N . ASN A 1 128 ? 25.492 -9.835 -11.789 1.00 89.44 128 ASN A N 1
ATOM 1001 C CA . ASN A 1 128 ? 25.175 -8.546 -12.424 1.00 89.44 128 ASN A CA 1
ATOM 1002 C C . ASN A 1 128 ? 23.835 -8.579 -13.185 1.00 89.44 128 ASN A C 1
ATOM 1004 O O . ASN A 1 128 ? 23.600 -7.744 -14.056 1.00 89.44 128 ASN A O 1
ATOM 1008 N N . ASP A 1 129 ? 22.989 -9.583 -12.942 1.00 94.56 129 ASP A N 1
ATOM 1009 C CA . ASP A 1 129 ? 21.706 -9.709 -13.629 1.00 94.56 129 ASP A CA 1
ATOM 1010 C C . ASP A 1 129 ? 20.614 -8.884 -12.939 1.00 94.56 129 ASP A C 1
ATOM 1012 O O . ASP A 1 129 ? 20.010 -9.317 -11.954 1.00 94.56 129 ASP A O 1
ATOM 1016 N N . ASN A 1 130 ? 20.316 -7.714 -13.503 1.00 95.00 130 ASN A N 1
ATOM 1017 C CA . ASN A 1 130 ? 19.230 -6.842 -13.060 1.00 95.00 130 ASN A CA 1
ATOM 1018 C C . ASN A 1 130 ? 17.849 -7.518 -13.058 1.00 95.00 130 ASN A C 1
ATOM 1020 O O . ASN A 1 130 ? 16.967 -7.053 -12.354 1.00 95.00 130 ASN A O 1
ATOM 1024 N N . TYR A 1 131 ? 17.626 -8.594 -13.815 1.00 96.25 131 TYR A N 1
ATOM 1025 C CA . TYR A 1 131 ? 16.309 -9.240 -13.938 1.00 96.25 131 TYR A CA 1
ATOM 1026 C C . TYR A 1 131 ? 16.119 -10.404 -12.959 1.00 96.25 131 TYR A C 1
ATOM 1028 O O . TYR A 1 131 ? 15.044 -10.998 -12.877 1.00 96.25 131 TYR A O 1
ATOM 1036 N N . SER A 1 132 ? 17.161 -10.722 -12.188 1.00 94.62 132 SER A N 1
ATOM 1037 C CA . SER A 1 132 ? 17.159 -11.863 -11.278 1.00 94.62 132 SER A CA 1
ATOM 1038 C C . SER A 1 132 ? 16.438 -11.613 -9.951 1.00 94.62 132 SER A C 1
ATOM 1040 O O . SER A 1 132 ? 16.116 -12.587 -9.276 1.00 94.62 132 SER A O 1
ATOM 1042 N N . GLY A 1 133 ? 16.161 -10.356 -9.589 1.00 95.25 133 GLY A N 1
ATOM 1043 C CA . GLY A 1 133 ? 15.648 -9.958 -8.274 1.00 95.25 133 GLY A CA 1
ATOM 1044 C C . GLY A 1 133 ? 16.727 -9.375 -7.357 1.00 95.25 133 GLY A C 1
ATOM 1045 O O . GLY A 1 133 ? 17.850 -9.100 -7.793 1.00 95.25 133 GLY A O 1
ATOM 1046 N N . GLY A 1 134 ? 16.384 -9.188 -6.080 1.00 93.94 134 GLY A N 1
ATOM 1047 C CA . GLY A 1 134 ? 17.303 -8.693 -5.051 1.00 93.94 134 GLY A CA 1
ATOM 1048 C C . GLY A 1 134 ? 17.898 -9.812 -4.190 1.00 93.94 134 GLY A C 1
ATOM 1049 O O . GLY A 1 134 ? 17.360 -10.919 -4.116 1.00 93.94 134 GLY A O 1
ATOM 1050 N N . THR A 1 135 ? 19.014 -9.520 -3.521 1.00 92.38 135 THR A N 1
ATOM 1051 C CA . THR A 1 135 ? 19.547 -10.315 -2.401 1.00 92.38 135 THR A CA 1
ATOM 1052 C C . THR A 1 135 ? 19.627 -9.458 -1.133 1.00 92.38 135 THR A C 1
ATOM 1054 O O . THR A 1 135 ? 19.940 -8.275 -1.251 1.00 92.38 135 THR A O 1
ATOM 1057 N N . PRO A 1 136 ? 19.349 -9.995 0.069 1.00 93.19 136 PRO A N 1
ATOM 1058 C CA . PRO A 1 136 ? 18.872 -11.356 0.335 1.00 93.19 136 PRO A CA 1
ATOM 1059 C C . PRO A 1 136 ? 17.451 -11.584 -0.210 1.00 93.19 136 PRO A C 1
ATOM 1061 O O . PRO A 1 136 ? 16.700 -10.631 -0.399 1.00 93.19 136 PRO A O 1
ATOM 1064 N N . THR A 1 137 ? 17.098 -12.832 -0.533 1.00 91.06 137 THR A N 1
ATOM 1065 C CA . THR A 1 137 ? 15.830 -13.183 -1.212 1.00 91.06 137 THR A CA 1
ATOM 1066 C C . THR A 1 137 ? 14.609 -13.173 -0.292 1.00 91.06 137 THR A C 1
ATOM 1068 O O . THR A 1 137 ? 13.492 -13.348 -0.758 1.00 91.06 137 THR A O 1
ATOM 1071 N N . ASP A 1 138 ? 14.801 -12.977 1.011 1.00 92.00 138 ASP A N 1
ATOM 1072 C CA . ASP A 1 138 ? 13.734 -12.822 2.003 1.00 92.00 138 ASP A CA 1
ATOM 1073 C C . ASP A 1 138 ? 13.199 -11.376 2.091 1.00 92.00 138 ASP A C 1
ATOM 1075 O O . ASP A 1 138 ? 12.436 -11.045 3.001 1.00 92.00 138 ASP A O 1
ATOM 1079 N N . ASN A 1 139 ? 13.563 -10.516 1.132 1.00 95.50 139 ASN A N 1
ATOM 1080 C CA . ASN A 1 139 ? 13.018 -9.168 0.999 1.00 95.50 139 ASN A CA 1
ATOM 1081 C C . ASN A 1 139 ? 11.532 -9.175 0.588 1.00 95.50 139 ASN A C 1
ATOM 1083 O O . ASN A 1 139 ? 11.056 -10.057 -0.123 1.00 95.50 139 ASN A O 1
ATOM 1087 N N . GLU A 1 140 ? 10.793 -8.161 1.026 1.00 97.75 140 GLU A N 1
ATOM 1088 C CA . GLU A 1 140 ? 9.344 -8.051 0.868 1.00 97.75 140 GLU A CA 1
ATOM 1089 C C . GLU A 1 140 ? 8.921 -7.909 -0.599 1.00 97.75 140 GLU A C 1
ATOM 1091 O O . GLU A 1 140 ? 7.862 -8.408 -0.973 1.00 97.75 140 GLU A O 1
ATOM 1096 N N . TRP A 1 141 ? 9.731 -7.279 -1.456 1.00 98.12 141 TRP A N 1
ATOM 1097 C CA . TRP A 1 141 ? 9.424 -7.188 -2.885 1.00 98.12 141 TRP A CA 1
ATOM 1098 C C . TRP A 1 141 ? 9.385 -8.568 -3.549 1.00 98.12 141 TRP A C 1
ATOM 1100 O O . TRP A 1 141 ? 8.433 -8.895 -4.260 1.00 98.12 141 TRP A O 1
ATOM 1110 N N . ASP A 1 142 ? 10.401 -9.394 -3.309 1.00 97.88 142 ASP A N 1
ATOM 1111 C CA . ASP A 1 142 ? 10.476 -10.740 -3.878 1.00 97.88 142 ASP A CA 1
ATOM 1112 C C . ASP A 1 142 ? 9.404 -11.654 -3.279 1.00 97.88 142 ASP A C 1
ATOM 1114 O O . ASP A 1 142 ? 8.676 -12.329 -4.010 1.00 97.88 142 ASP A O 1
ATOM 1118 N N . ARG A 1 143 ? 9.241 -11.608 -1.953 1.00 97.69 143 ARG A N 1
ATOM 1119 C CA . ARG A 1 143 ? 8.257 -12.425 -1.236 1.00 97.69 143 ARG A CA 1
ATOM 1120 C C . ARG A 1 143 ? 6.816 -12.088 -1.614 1.00 97.69 143 ARG A C 1
ATOM 1122 O O . ARG A 1 143 ? 6.020 -13.004 -1.799 1.00 97.69 143 ARG A O 1
ATOM 1129 N N . PHE A 1 144 ? 6.468 -10.801 -1.716 1.00 98.38 144 PHE A N 1
ATOM 1130 C CA . PHE A 1 144 ? 5.071 -10.352 -1.798 1.00 98.38 144 PHE A CA 1
ATOM 1131 C C . PHE A 1 144 ? 4.661 -9.834 -3.169 1.00 98.38 144 PHE A C 1
ATOM 1133 O O . PHE A 1 144 ? 3.619 -10.244 -3.672 1.00 98.38 144 PHE A O 1
ATOM 1140 N N . ILE A 1 145 ? 5.458 -8.953 -3.783 1.00 98.38 145 ILE A N 1
ATOM 1141 C CA . ILE A 1 145 ? 5.121 -8.421 -5.109 1.00 98.38 145 ILE A CA 1
ATOM 1142 C C . ILE A 1 145 ? 5.342 -9.512 -6.142 1.00 98.38 145 ILE A C 1
ATOM 1144 O O . ILE A 1 145 ? 4.404 -9.889 -6.825 1.00 98.38 145 ILE A O 1
ATOM 1148 N N . CYS A 1 146 ? 6.537 -10.100 -6.184 1.00 98.06 146 CYS A N 1
ATOM 1149 C CA . CYS A 1 146 ? 6.834 -11.200 -7.106 1.00 98.06 146 CYS A CA 1
ATOM 1150 C C . CYS A 1 146 ? 6.221 -12.537 -6.664 1.00 98.06 146 CYS A C 1
ATOM 1152 O O . CYS A 1 146 ? 6.320 -13.522 -7.395 1.00 98.06 146 CYS A O 1
ATOM 1154 N N . ASN A 1 147 ? 5.596 -12.548 -5.482 1.00 97.88 147 ASN A N 1
ATOM 1155 C CA . ASN A 1 147 ? 4.905 -13.673 -4.869 1.00 97.88 147 ASN A CA 1
ATOM 1156 C C . ASN A 1 147 ? 5.746 -14.963 -4.803 1.00 97.88 147 ASN A C 1
ATOM 1158 O O . ASN A 1 147 ? 5.229 -16.068 -4.967 1.00 97.88 147 ASN A O 1
ATOM 1162 N N . GLU A 1 148 ? 7.055 -14.845 -4.553 1.00 97.00 148 GLU A N 1
ATOM 1163 C CA . GLU A 1 148 ? 7.941 -16.015 -4.464 1.00 97.00 148 GLU A CA 1
ATOM 1164 C C . GLU A 1 148 ? 7.632 -16.897 -3.237 1.00 97.00 148 GLU A C 1
ATOM 1166 O O . GLU A 1 148 ? 7.932 -18.091 -3.254 1.00 97.00 148 GLU A O 1
ATOM 1171 N N . ASP A 1 149 ? 6.939 -16.355 -2.226 1.00 96.12 149 ASP A N 1
ATOM 1172 C CA . ASP A 1 149 ? 6.390 -17.125 -1.099 1.00 96.12 149 ASP A CA 1
ATOM 1173 C C . ASP A 1 149 ? 5.199 -18.021 -1.508 1.00 96.12 149 ASP A C 1
ATOM 1175 O O . ASP A 1 149 ? 4.760 -18.866 -0.724 1.00 96.12 149 ASP A O 1
ATOM 1179 N N . GLY A 1 150 ? 4.650 -17.853 -2.718 1.00 96.62 150 GLY A N 1
ATOM 1180 C CA . GLY A 1 150 ? 3.505 -18.623 -3.205 1.00 96.62 150 GLY A CA 1
ATOM 1181 C C . GLY A 1 150 ? 2.212 -18.340 -2.433 1.00 96.62 150 GLY A C 1
ATOM 1182 O O . GLY A 1 150 ? 1.406 -19.249 -2.213 1.00 96.62 150 GLY A O 1
ATOM 1183 N N . ILE A 1 151 ? 2.003 -17.091 -2.007 1.00 96.94 151 ILE A N 1
ATOM 1184 C CA . ILE A 1 151 ? 0.837 -16.664 -1.232 1.00 96.94 151 ILE A CA 1
ATOM 1185 C C . ILE A 1 151 ? -0.423 -16.873 -2.073 1.00 96.94 151 ILE A C 1
ATOM 1187 O O . ILE A 1 151 ? -0.603 -16.304 -3.155 1.00 96.94 151 ILE A O 1
ATOM 1191 N N . LYS A 1 152 ? -1.324 -17.711 -1.558 1.00 95.25 152 LYS A N 1
ATOM 1192 C CA . LYS A 1 152 ? -2.569 -18.064 -2.237 1.00 95.25 152 LYS A CA 1
ATOM 1193 C C . LYS A 1 152 ? -3.437 -16.820 -2.445 1.00 95.25 152 LYS A C 1
ATOM 1195 O O . LYS A 1 152 ? -3.732 -16.099 -1.500 1.00 95.25 152 LYS A O 1
ATOM 1200 N N . GLY A 1 153 ? -3.902 -16.627 -3.677 1.00 95.31 153 GLY A N 1
ATOM 1201 C CA . GLY A 1 153 ? -4.783 -15.519 -4.055 1.00 95.31 153 GLY A CA 1
ATOM 1202 C C . GLY A 1 153 ? -4.058 -14.290 -4.609 1.00 95.31 153 GLY A C 1
ATOM 1203 O O . GLY A 1 153 ? -4.721 -13.453 -5.216 1.00 95.31 153 GLY A O 1
ATOM 1204 N N . LEU A 1 154 ? -2.728 -14.207 -4.484 1.00 96.75 154 LEU A N 1
ATOM 1205 C CA . LEU A 1 154 ? -1.929 -13.224 -5.216 1.00 96.75 154 LEU A CA 1
ATOM 1206 C C . LEU A 1 154 ? -1.545 -13.757 -6.608 1.00 96.75 154 LEU A C 1
ATOM 1208 O O . LEU A 1 154 ? -1.244 -14.948 -6.747 1.00 96.75 154 LEU A O 1
ATOM 1212 N N . PRO A 1 155 ? -1.551 -12.906 -7.652 1.00 97.06 155 PRO A N 1
ATOM 1213 C CA . PRO A 1 155 ? -1.050 -13.285 -8.964 1.00 97.06 155 PRO A CA 1
ATOM 1214 C C . PRO A 1 155 ? 0.466 -13.501 -8.901 1.00 97.06 155 PRO A C 1
ATOM 1216 O O . PRO A 1 155 ? 1.177 -12.761 -8.229 1.00 97.06 155 PRO A O 1
ATOM 1219 N N . ASN A 1 156 ? 0.959 -14.495 -9.637 1.00 97.44 156 ASN A N 1
ATOM 1220 C CA . ASN A 1 156 ? 2.390 -14.641 -9.899 1.00 97.44 156 ASN A CA 1
ATOM 1221 C C . ASN A 1 156 ? 2.747 -13.910 -11.199 1.00 97.44 156 ASN A C 1
ATOM 1223 O O . ASN A 1 156 ? 1.935 -13.933 -12.131 1.00 97.44 156 ASN A O 1
ATOM 1227 N N . PRO A 1 157 ? 3.948 -13.317 -11.304 1.00 97.50 157 PRO A N 1
ATOM 1228 C CA . PRO A 1 157 ? 4.441 -12.825 -12.580 1.00 97.50 157 PRO A CA 1
ATOM 1229 C C . PRO A 1 157 ? 4.587 -13.993 -13.568 1.00 97.50 157 PRO A C 1
ATOM 1231 O O . PRO A 1 157 ? 5.052 -15.083 -13.223 1.00 97.50 157 PRO A O 1
ATOM 1234 N N . THR A 1 158 ? 4.162 -13.774 -14.807 1.00 97.44 158 THR A N 1
ATOM 1235 C CA . THR A 1 158 ? 4.347 -14.710 -15.918 1.00 97.44 158 THR A CA 1
ATOM 1236 C C . THR A 1 158 ? 5.771 -14.624 -16.461 1.00 97.44 158 THR A C 1
ATOM 1238 O O . THR A 1 158 ? 6.567 -13.788 -16.049 1.00 97.44 158 THR A O 1
ATOM 1241 N N . THR A 1 159 ? 6.120 -15.464 -17.436 1.00 96.31 159 THR A N 1
ATOM 1242 C CA . THR A 1 159 ? 7.426 -15.355 -18.102 1.00 96.31 159 THR A CA 1
ATOM 1243 C C . THR A 1 159 ? 7.625 -14.026 -18.832 1.00 96.31 159 THR A C 1
ATOM 1245 O O . THR A 1 159 ? 8.775 -13.648 -19.013 1.00 96.31 159 THR A O 1
ATOM 1248 N N . ARG A 1 160 ? 6.542 -13.344 -19.239 1.00 95.38 160 ARG A N 1
ATOM 1249 C CA . ARG A 1 160 ? 6.599 -12.035 -19.913 1.00 95.38 160 ARG A CA 1
ATOM 1250 C C . ARG A 1 160 ? 6.939 -10.922 -18.927 1.00 95.38 160 ARG A C 1
ATOM 1252 O O . ARG A 1 160 ? 7.969 -10.288 -19.080 1.00 95.38 160 ARG A O 1
ATOM 1259 N N . ASP A 1 161 ? 6.238 -10.884 -17.788 1.00 96.81 161 ASP A N 1
ATOM 1260 C CA . ASP A 1 161 ? 6.520 -9.952 -16.678 1.00 96.81 161 ASP A CA 1
ATOM 1261 C C . ASP A 1 161 ? 7.978 -10.034 -16.151 1.00 96.81 161 ASP A C 1
ATOM 1263 O O . ASP A 1 161 ? 8.442 -9.188 -15.377 1.00 96.81 161 ASP A O 1
ATOM 1267 N N . LEU A 1 162 ? 8.690 -11.109 -16.498 1.00 96.88 162 LEU A N 1
ATOM 1268 C CA . LEU A 1 162 ? 10.033 -11.464 -16.050 1.00 96.88 162 LEU A CA 1
ATOM 1269 C C . LEU A 1 162 ? 11.108 -11.336 -17.133 1.00 96.88 162 LEU A C 1
ATOM 1271 O O . LEU A 1 162 ? 12.276 -11.614 -16.845 1.00 96.88 162 LEU A O 1
ATOM 1275 N N . ASP A 1 163 ? 10.737 -10.970 -18.356 1.00 94.19 163 ASP A N 1
ATOM 1276 C CA . ASP A 1 163 ? 11.679 -10.815 -19.454 1.00 94.19 163 ASP A CA 1
ATOM 1277 C C . ASP A 1 163 ? 12.313 -9.407 -19.480 1.00 94.19 163 ASP A C 1
ATOM 1279 O O . ASP A 1 163 ? 12.423 -8.737 -18.452 1.00 94.19 163 ASP A O 1
ATOM 1283 N N . LYS A 1 164 ? 12.883 -9.015 -20.626 1.00 94.19 164 LYS A N 1
ATOM 1284 C CA . LYS A 1 164 ? 13.631 -7.755 -20.801 1.00 94.19 164 LYS A CA 1
ATOM 1285 C C . LYS A 1 164 ? 12.925 -6.771 -21.729 1.00 94.19 164 LYS A C 1
ATOM 1287 O O . LYS A 1 164 ? 13.528 -5.772 -22.129 1.00 94.19 164 LYS A O 1
ATOM 1292 N N . THR A 1 165 ? 11.710 -7.094 -22.141 1.00 91.25 165 THR A N 1
ATOM 1293 C CA . THR A 1 165 ? 10.873 -6.258 -22.988 1.00 91.25 165 THR A CA 1
ATOM 1294 C C . THR A 1 165 ? 9.877 -5.510 -22.118 1.00 91.25 165 THR A C 1
ATOM 1296 O O . THR A 1 165 ? 9.453 -6.003 -21.089 1.00 91.25 165 THR A O 1
ATOM 1299 N N . LEU A 1 166 ? 9.591 -4.265 -22.495 1.00 91.75 166 LEU A N 1
ATOM 1300 C CA . LEU A 1 166 ? 8.594 -3.439 -21.827 1.00 91.75 166 LEU A CA 1
ATOM 1301 C C . LEU A 1 166 ? 7.470 -3.204 -22.826 1.00 91.75 166 LEU A C 1
ATOM 1303 O O . LEU A 1 166 ? 7.584 -2.314 -23.676 1.00 91.75 166 LEU A O 1
ATOM 1307 N N . ASP A 1 167 ? 6.424 -4.024 -22.762 1.00 92.88 167 ASP A N 1
ATOM 1308 C CA . ASP A 1 167 ? 5.342 -3.998 -23.738 1.00 92.88 167 ASP A CA 1
ATOM 1309 C C . ASP A 1 167 ? 3.924 -4.024 -23.142 1.00 92.88 167 ASP A C 1
ATOM 1311 O O . ASP A 1 167 ? 3.722 -3.779 -21.951 1.00 92.88 167 ASP A O 1
ATOM 1315 N N . TYR A 1 168 ? 2.908 -4.163 -24.001 1.00 93.12 168 TYR A N 1
ATOM 1316 C CA . TYR A 1 168 ? 1.516 -4.185 -23.549 1.00 93.12 168 TYR A CA 1
ATOM 1317 C C . TYR A 1 168 ? 1.120 -5.501 -22.881 1.00 93.12 168 TYR A C 1
ATOM 1319 O O . TYR A 1 168 ? 0.173 -5.483 -22.101 1.00 93.12 168 TYR A O 1
ATOM 1327 N N . ASP A 1 169 ? 1.814 -6.612 -23.147 1.00 93.69 169 ASP A N 1
ATOM 1328 C CA . ASP A 1 169 ? 1.558 -7.862 -22.434 1.00 93.69 169 ASP A CA 1
ATOM 1329 C C . ASP A 1 169 ? 1.922 -7.704 -20.950 1.00 93.69 169 ASP A C 1
ATOM 1331 O O . ASP A 1 169 ? 1.187 -8.194 -20.092 1.00 93.69 169 ASP A O 1
ATOM 1335 N N . ASP A 1 170 ? 2.986 -6.955 -20.647 1.00 93.88 170 ASP A N 1
ATOM 1336 C CA . ASP A 1 170 ? 3.338 -6.588 -19.273 1.00 93.88 170 ASP A CA 1
ATOM 1337 C C . ASP A 1 170 ? 2.321 -5.617 -18.665 1.00 93.88 170 ASP A C 1
ATOM 1339 O O . ASP A 1 170 ? 1.847 -5.817 -17.548 1.00 93.88 170 ASP A O 1
ATOM 1343 N N . LEU A 1 171 ? 1.965 -4.551 -19.397 1.00 94.06 171 LEU A N 1
ATOM 1344 C CA . LEU A 1 171 ? 1.038 -3.529 -18.902 1.00 94.06 171 LEU A CA 1
ATOM 1345 C C . LEU A 1 171 ? -0.338 -4.127 -18.579 1.00 94.06 171 LEU A C 1
ATOM 1347 O O . LEU A 1 171 ? -0.898 -3.848 -17.516 1.00 94.06 171 LEU A O 1
ATOM 1351 N N . ASP A 1 172 ? -0.876 -4.927 -19.501 1.00 94.25 172 ASP A N 1
ATOM 1352 C CA . ASP A 1 172 ? -2.225 -5.489 -19.434 1.00 94.25 172 ASP A CA 1
ATOM 1353 C C . ASP A 1 172 ? -2.268 -6.853 -18.714 1.00 94.25 172 ASP A C 1
ATOM 1355 O O . ASP A 1 172 ? -3.353 -7.423 -18.532 1.00 94.25 172 ASP A O 1
ATOM 1359 N N . GLY 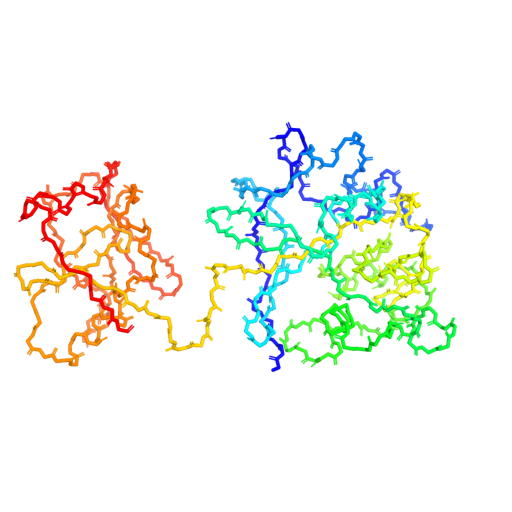A 1 173 ? -1.114 -7.371 -18.283 1.00 95.50 173 GLY A N 1
ATOM 1360 C CA . GLY A 1 173 ? -0.982 -8.615 -17.533 1.00 95.50 173 GLY A CA 1
ATOM 1361 C C . GLY A 1 173 ? -1.636 -8.556 -16.149 1.00 95.50 173 GLY A C 1
ATOM 1362 O O . GLY A 1 173 ? -1.650 -7.524 -15.474 1.00 95.50 173 GLY A O 1
ATOM 1363 N N . GLU A 1 174 ? -2.172 -9.690 -15.685 1.00 97.00 174 GLU A N 1
ATOM 1364 C CA . GLU A 1 174 ? -2.880 -9.780 -14.394 1.00 97.00 174 GLU A CA 1
ATOM 1365 C C . GLU A 1 174 ? -2.000 -9.388 -13.199 1.00 97.00 174 GLU A C 1
ATOM 1367 O O . GLU A 1 174 ? -2.480 -8.783 -12.240 1.00 97.00 174 GLU A O 1
ATOM 1372 N N . HIS A 1 175 ? -0.700 -9.681 -13.271 1.00 98.19 175 HIS A N 1
ATOM 1373 C CA . HIS A 1 175 ? 0.254 -9.307 -12.236 1.00 98.19 175 HIS A CA 1
ATOM 1374 C C . HIS A 1 175 ? 0.419 -7.781 -12.140 1.00 98.19 175 HIS A C 1
ATOM 1376 O O . HIS A 1 175 ? 0.319 -7.203 -11.055 1.00 98.19 175 HIS A O 1
ATOM 1382 N N . ASN A 1 176 ? 0.610 -7.099 -13.274 1.00 97.69 176 ASN A N 1
ATOM 1383 C CA . ASN A 1 176 ? 0.745 -5.646 -13.296 1.00 97.69 176 ASN A CA 1
ATOM 1384 C C . ASN A 1 176 ? -0.572 -4.905 -13.015 1.00 97.69 176 ASN A C 1
ATOM 1386 O O . ASN A 1 176 ? -0.538 -3.849 -12.389 1.00 97.69 176 ASN A O 1
ATOM 1390 N N . LYS A 1 177 ? -1.736 -5.461 -13.377 1.00 96.56 177 LYS A N 1
ATOM 1391 C CA . LYS A 1 177 ? -3.041 -4.889 -12.985 1.00 96.56 177 LYS A CA 1
ATOM 1392 C C . LYS A 1 177 ? -3.188 -4.728 -11.472 1.00 96.56 177 LYS A C 1
ATOM 1394 O O . LYS A 1 177 ? -3.855 -3.792 -11.027 1.00 96.56 177 LYS A O 1
ATOM 1399 N N . LEU A 1 178 ? -2.582 -5.630 -10.695 1.00 98.19 178 LEU A N 1
ATOM 1400 C CA . LEU A 1 178 ? -2.519 -5.502 -9.244 1.00 98.19 178 LEU A CA 1
ATOM 1401 C C . LEU A 1 178 ? -1.390 -4.561 -8.816 1.00 98.19 178 LEU A C 1
ATOM 1403 O O . LEU A 1 178 ? -1.638 -3.630 -8.063 1.00 98.19 178 LEU A O 1
ATOM 1407 N N . TRP A 1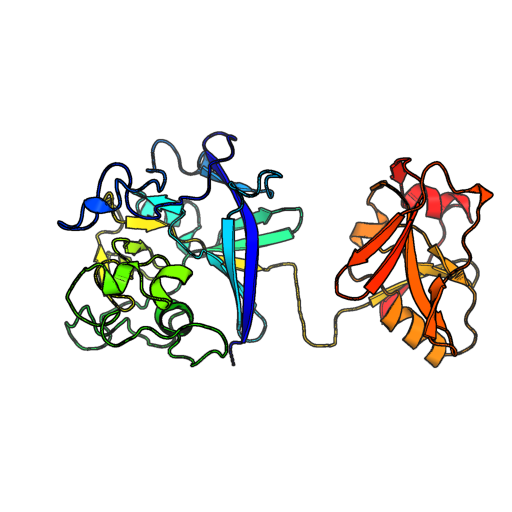 179 ? -0.162 -4.792 -9.283 1.00 98.12 179 TRP A N 1
ATOM 1408 C CA . TRP A 1 179 ? 1.030 -4.193 -8.673 1.00 98.12 179 TRP A CA 1
ATOM 1409 C C . TRP A 1 179 ? 1.577 -2.933 -9.347 1.00 98.12 179 TRP A C 1
ATOM 1411 O O . TRP A 1 179 ? 2.438 -2.282 -8.759 1.00 98.12 179 TRP A O 1
ATOM 1421 N N . ASN A 1 180 ? 1.111 -2.566 -10.541 1.00 97.44 180 ASN A N 1
ATOM 1422 C CA . ASN A 1 180 ? 1.454 -1.323 -11.246 1.00 97.44 180 ASN A CA 1
ATOM 1423 C C . ASN A 1 180 ? 2.973 -1.017 -11.295 1.00 97.44 180 ASN A C 1
ATOM 1425 O O . ASN A 1 180 ? 3.396 0.126 -11.123 1.00 97.44 180 ASN A O 1
ATOM 1429 N N . TRP A 1 181 ? 3.812 -2.042 -11.469 1.00 96.44 181 TRP A N 1
ATOM 1430 C CA . TRP A 1 181 ? 5.277 -1.915 -11.526 1.00 96.44 181 TRP A CA 1
ATOM 1431 C C . TRP A 1 181 ? 5.770 -1.490 -12.916 1.00 96.44 181 TRP A C 1
ATOM 1433 O O . TRP A 1 181 ? 6.874 -0.962 -13.049 1.00 96.44 181 TRP A O 1
ATOM 1443 N N . TRP A 1 182 ? 4.969 -1.729 -13.954 1.00 94.88 182 TRP A N 1
ATOM 1444 C CA . TRP A 1 182 ? 5.326 -1.472 -15.343 1.00 94.88 182 TRP A CA 1
ATOM 1445 C C . TRP A 1 182 ? 5.641 0.008 -15.571 1.00 94.88 182 TRP A C 1
ATOM 1447 O O . TRP A 1 182 ? 4.810 0.879 -15.315 1.00 94.88 182 TRP A O 1
ATOM 1457 N N . GLY A 1 183 ? 6.862 0.298 -16.028 1.00 92.12 183 GLY A N 1
ATOM 1458 C CA . GLY A 1 183 ? 7.325 1.667 -16.257 1.00 92.12 183 GLY A CA 1
ATOM 1459 C C . GLY A 1 183 ? 7.547 2.512 -14.995 1.00 92.12 183 GLY A C 1
ATOM 1460 O O . GLY A 1 183 ? 7.743 3.722 -15.127 1.00 92.12 183 GLY A O 1
ATOM 1461 N N . ASN A 1 184 ? 7.547 1.903 -13.800 1.00 93.12 184 ASN A N 1
ATOM 1462 C CA . ASN A 1 184 ? 7.773 2.581 -12.518 1.00 93.12 184 ASN A CA 1
ATOM 1463 C C . ASN A 1 184 ? 8.846 1.913 -11.672 1.00 93.12 184 ASN A C 1
ATOM 1465 O O . ASN A 1 184 ? 8.770 0.725 -11.366 1.00 93.12 184 ASN A O 1
ATOM 1469 N N . GLY A 1 185 ? 9.823 2.706 -11.254 1.00 94.00 185 GLY A N 1
ATOM 1470 C CA . GLY A 1 185 ? 10.827 2.315 -10.286 1.00 94.00 185 GLY A CA 1
ATOM 1471 C C . GLY A 1 185 ? 10.428 2.689 -8.867 1.00 94.00 185 GLY A C 1
ATOM 1472 O O . GLY A 1 185 ? 10.552 3.850 -8.496 1.00 94.00 185 GLY A O 1
ATOM 1473 N N . SER A 1 186 ? 10.060 1.723 -8.036 1.00 95.62 186 SER A N 1
ATOM 1474 C CA . SER A 1 186 ? 9.761 1.988 -6.628 1.00 95.62 186 SER A CA 1
ATOM 1475 C C . SER A 1 186 ? 11.044 2.005 -5.789 1.00 95.62 186 SER A C 1
ATOM 1477 O O . SER A 1 186 ? 11.820 1.042 -5.810 1.00 95.62 186 SER A O 1
ATOM 1479 N N . CYS A 1 187 ? 11.253 3.064 -5.003 1.00 94.69 187 CYS A N 1
ATOM 1480 C CA . CYS A 1 187 ? 12.328 3.122 -4.011 1.00 94.69 187 CYS A CA 1
ATOM 1481 C C . CYS A 1 187 ? 12.127 2.064 -2.916 1.00 94.69 187 CYS A C 1
ATOM 1483 O O . CYS A 1 187 ? 11.024 1.906 -2.391 1.00 94.69 187 CYS A O 1
ATOM 1485 N N . CYS A 1 188 ? 13.204 1.378 -2.536 1.00 95.06 188 CYS A N 1
ATOM 1486 C CA . CYS A 1 188 ? 13.201 0.373 -1.474 1.00 95.06 188 CYS A CA 1
ATOM 1487 C C . CYS A 1 188 ? 14.026 0.816 -0.259 1.00 95.06 188 CYS A C 1
ATOM 1489 O O . CYS A 1 188 ? 14.771 1.800 -0.292 1.00 95.06 188 CYS A O 1
ATOM 1491 N N . LYS A 1 189 ? 13.842 0.100 0.851 1.00 93.50 189 LYS A N 1
ATOM 1492 C CA . LYS A 1 189 ? 14.380 0.442 2.167 1.00 93.50 189 LYS A CA 1
ATOM 1493 C C . LYS A 1 189 ? 15.910 0.433 2.206 1.00 93.50 189 LYS A C 1
ATOM 1495 O O . LYS A 1 189 ? 16.516 1.283 2.850 1.00 93.50 189 LYS A O 1
ATOM 1500 N N . GLU A 1 190 ? 16.550 -0.526 1.552 1.00 87.31 190 GLU A N 1
ATOM 1501 C CA . GLU A 1 190 ? 17.981 -0.759 1.691 1.00 87.31 190 GLU A CA 1
ATOM 1502 C C . GLU A 1 190 ? 18.824 0.269 0.932 1.00 87.31 190 GLU A C 1
ATOM 1504 O O . GLU A 1 190 ? 18.664 0.482 -0.275 1.00 87.31 190 GLU A O 1
ATOM 1509 N N . ALA A 1 191 ? 19.822 0.814 1.631 1.00 72.19 191 ALA A N 1
ATOM 1510 C CA . ALA A 1 191 ? 20.944 1.493 1.006 1.00 72.19 191 ALA A CA 1
ATOM 1511 C C . ALA A 1 191 ? 21.926 0.462 0.415 1.00 72.19 191 ALA A C 1
ATOM 1513 O O . ALA A 1 191 ? 22.353 -0.475 1.091 1.00 72.19 191 ALA A O 1
ATOM 1514 N N . TYR A 1 192 ? 22.345 0.669 -0.833 1.00 60.28 192 TYR A N 1
ATOM 1515 C CA . TYR A 1 192 ? 23.346 -0.147 -1.519 1.00 60.28 192 TYR A CA 1
ATOM 1516 C C . TYR A 1 192 ? 24.617 0.651 -1.778 1.00 60.28 192 TYR A C 1
ATOM 1518 O O . TYR A 1 192 ? 24.600 1.544 -2.609 1.00 60.28 192 TYR A O 1
ATOM 1526 N N . LYS A 1 193 ? 25.753 0.338 -1.140 1.00 56.12 193 LYS A N 1
ATOM 1527 C CA . LYS A 1 193 ? 27.074 0.928 -1.484 1.00 56.12 193 LYS A CA 1
ATOM 1528 C C . LYS A 1 193 ? 27.058 2.470 -1.676 1.00 56.12 193 LYS A C 1
ATOM 1530 O O . LYS A 1 193 ? 27.697 2.976 -2.595 1.00 56.12 193 LYS A O 1
ATOM 1535 N N . LYS A 1 194 ? 26.372 3.218 -0.790 1.00 56.56 194 LYS A N 1
ATOM 1536 C CA . LYS A 1 194 ? 26.123 4.692 -0.841 1.00 56.56 194 LYS A CA 1
ATOM 1537 C C . LYS A 1 194 ? 25.043 5.170 -1.835 1.00 56.56 194 LYS A C 1
ATOM 1539 O O . LYS A 1 194 ? 24.815 6.367 -1.967 1.00 56.56 194 LYS A O 1
ATOM 1544 N N . ASN A 1 195 ? 24.389 4.232 -2.498 1.00 72.00 195 ASN A N 1
ATOM 1545 C CA . ASN A 1 195 ? 23.239 4.365 -3.385 1.00 72.00 195 ASN A CA 1
ATOM 1546 C C . ASN A 1 195 ? 22.018 3.698 -2.726 1.00 72.00 195 ASN A C 1
ATOM 1548 O O . ASN A 1 195 ? 22.048 3.362 -1.542 1.00 72.00 195 ASN A O 1
ATOM 1552 N N . THR A 1 196 ? 20.939 3.513 -3.476 1.00 81.88 196 THR A N 1
ATOM 1553 C CA . THR A 1 196 ? 19.651 3.018 -2.970 1.00 81.88 196 THR A CA 1
ATOM 1554 C C . THR A 1 196 ? 19.099 1.973 -3.910 1.00 81.88 196 THR A C 1
ATOM 1556 O O . THR A 1 196 ? 19.351 2.047 -5.113 1.00 81.88 196 THR A O 1
ATOM 1559 N N . SER A 1 197 ? 18.412 0.978 -3.360 1.00 89.81 197 SER A N 1
ATOM 1560 C CA . SER A 1 197 ? 17.778 -0.078 -4.142 1.00 89.81 197 SER A CA 1
ATOM 1561 C C . SER A 1 197 ? 16.452 0.407 -4.727 1.00 89.81 197 SER A C 1
ATOM 1563 O O . SER A 1 197 ? 15.705 1.176 -4.115 1.00 89.81 197 SER A O 1
ATOM 1565 N N . SER A 1 198 ? 16.164 -0.010 -5.953 1.00 92.88 198 SER A N 1
ATOM 1566 C CA . SER A 1 198 ? 14.901 0.275 -6.628 1.00 92.88 198 SER A CA 1
ATOM 1567 C C . SER A 1 198 ? 14.445 -0.942 -7.415 1.00 92.88 198 SER A C 1
ATOM 1569 O O . SER A 1 198 ? 15.268 -1.711 -7.925 1.00 92.88 198 SER A O 1
ATOM 1571 N N . ARG A 1 199 ? 13.127 -1.126 -7.488 1.00 96.00 199 ARG A N 1
ATOM 1572 C CA . ARG A 1 199 ? 12.506 -2.315 -8.075 1.00 96.00 199 ARG A CA 1
ATOM 1573 C C . ARG A 1 199 ? 11.393 -1.950 -9.061 1.00 96.00 199 ARG A C 1
ATOM 1575 O O . ARG A 1 199 ? 10.841 -0.857 -8.978 1.00 96.00 199 ARG A O 1
ATOM 1582 N N . GLY A 1 200 ? 11.074 -2.851 -9.991 1.00 96.12 200 GLY A N 1
ATOM 1583 C CA . GLY A 1 200 ? 10.062 -2.620 -11.033 1.00 96.12 200 GLY A CA 1
ATOM 1584 C C . GLY A 1 200 ? 10.623 -1.932 -12.283 1.00 96.12 200 GLY A C 1
ATOM 1585 O O . GLY A 1 200 ? 11.816 -1.998 -12.555 1.00 96.12 200 GLY A O 1
ATOM 1586 N N . PHE A 1 201 ? 9.782 -1.246 -13.049 1.00 94.56 201 PHE A N 1
ATOM 1587 C CA . PHE A 1 201 ? 10.085 -0.600 -14.329 1.00 94.56 201 PHE A CA 1
ATOM 1588 C C . PHE A 1 201 ? 10.119 -1.566 -15.519 1.00 94.56 201 PHE A C 1
ATOM 1590 O O . PHE A 1 201 ? 9.107 -1.655 -16.204 1.00 94.56 201 PHE A O 1
ATOM 1597 N N . ASN A 1 202 ? 11.233 -2.270 -15.772 1.00 93.88 202 ASN A N 1
ATOM 1598 C CA . ASN A 1 202 ? 11.401 -3.129 -16.966 1.00 93.88 202 ASN A CA 1
ATOM 1599 C C . ASN A 1 202 ? 10.869 -4.554 -16.780 1.00 93.88 202 ASN A C 1
ATOM 1601 O O . ASN A 1 202 ? 10.669 -5.261 -17.752 1.00 93.88 202 ASN A O 1
ATOM 1605 N N . SER A 1 203 ? 10.724 -4.997 -15.536 1.00 96.44 203 SER A N 1
ATOM 1606 C CA . SER A 1 203 ? 10.214 -6.316 -15.168 1.00 96.44 203 SER A CA 1
ATOM 1607 C C . SER A 1 203 ? 9.723 -6.250 -13.726 1.00 96.44 203 SER A C 1
ATOM 1609 O O . SER A 1 203 ? 10.267 -5.485 -12.921 1.00 96.44 203 SER A O 1
ATOM 1611 N N . ALA A 1 204 ? 8.763 -7.104 -13.365 1.00 97.25 204 ALA A N 1
ATOM 1612 C CA . ALA A 1 204 ? 8.304 -7.280 -11.990 1.00 97.25 204 ALA A CA 1
ATOM 1613 C C . ALA A 1 204 ? 9.458 -7.535 -11.003 1.00 97.25 204 ALA A C 1
ATOM 1615 O O . ALA A 1 204 ? 9.403 -7.087 -9.858 1.00 97.25 204 ALA A O 1
ATOM 1616 N N . ARG A 1 205 ? 10.524 -8.217 -11.449 1.00 95.88 205 ARG A N 1
ATOM 1617 C CA . ARG A 1 205 ? 11.701 -8.544 -10.626 1.00 95.88 205 ARG A CA 1
ATOM 1618 C C . ARG A 1 205 ? 12.893 -7.634 -10.842 1.00 95.88 205 ARG A C 1
ATOM 1620 O O . ARG A 1 205 ? 13.886 -7.807 -10.137 1.00 95.88 205 AR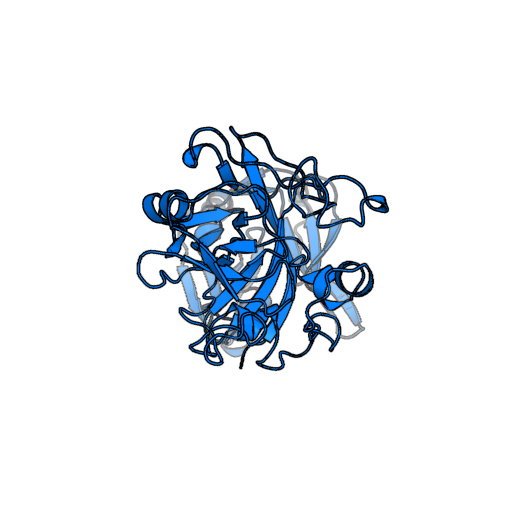G A O 1
ATOM 1627 N N . TYR A 1 206 ? 12.801 -6.673 -11.756 1.00 96.56 206 TYR A N 1
ATOM 1628 C CA . TYR A 1 206 ? 13.928 -5.816 -12.083 1.00 96.56 206 TYR A CA 1
ATOM 1629 C C . TYR A 1 206 ? 14.478 -5.151 -10.816 1.00 96.56 206 TYR A C 1
ATOM 1631 O O . TYR A 1 206 ? 13.729 -4.622 -9.993 1.00 96.56 206 TYR A O 1
ATOM 1639 N N . PHE A 1 207 ? 15.787 -5.250 -10.645 1.00 95.19 207 PHE A N 1
ATOM 1640 C CA . PHE A 1 207 ? 16.570 -4.677 -9.570 1.00 95.19 207 PHE A CA 1
ATOM 1641 C C . PHE A 1 207 ? 17.618 -3.775 -10.188 1.00 95.19 207 PHE A C 1
ATOM 1643 O O . PHE A 1 207 ? 18.275 -4.115 -11.176 1.00 95.19 207 PHE A O 1
ATOM 1650 N N . TYR A 1 208 ? 17.811 -2.624 -9.574 1.00 90.94 208 TYR A N 1
ATOM 1651 C CA . TYR A 1 208 ? 18.877 -1.716 -9.931 1.00 90.94 208 TYR A CA 1
ATOM 1652 C C . TYR A 1 208 ? 19.067 -0.706 -8.799 1.00 90.94 208 TYR A C 1
ATOM 1654 O O . TYR A 1 208 ? 18.299 -0.672 -7.834 1.00 90.94 208 TYR A O 1
ATOM 1662 N N . TYR A 1 209 ? 20.113 0.107 -8.908 1.00 87.69 209 TYR A N 1
ATOM 1663 C CA . TYR A 1 209 ? 20.433 1.101 -7.896 1.00 87.69 209 TYR A CA 1
ATOM 1664 C C . TYR A 1 209 ? 20.504 2.510 -8.474 1.00 87.69 209 TYR A C 1
ATOM 1666 O O . TYR A 1 209 ? 20.892 2.713 -9.625 1.00 87.69 209 TYR A O 1
ATOM 1674 N N . THR A 1 210 ? 20.194 3.492 -7.634 1.00 81.88 210 THR A N 1
ATOM 1675 C CA . THR A 1 210 ? 20.322 4.923 -7.939 1.00 81.88 210 THR A CA 1
ATOM 1676 C C . THR A 1 210 ? 21.073 5.650 -6.843 1.00 81.88 210 THR A C 1
ATOM 1678 O O . THR A 1 210 ? 21.111 5.207 -5.695 1.00 81.88 210 THR A O 1
ATOM 1681 N N . THR A 1 211 ? 21.683 6.786 -7.173 1.00 87.50 211 THR A N 1
ATOM 1682 C CA . THR A 1 211 ? 22.263 7.657 -6.149 1.00 87.50 211 THR A CA 1
ATOM 1683 C C . THR A 1 211 ? 21.180 8.114 -5.175 1.00 87.50 211 THR A C 1
ATOM 1685 O O . THR A 1 211 ? 20.069 8.436 -5.584 1.00 87.50 211 THR A O 1
ATOM 1688 N N . SER A 1 212 ? 21.489 8.168 -3.877 1.00 86.06 212 SER A N 1
ATOM 1689 C CA . SER A 1 212 ? 20.466 8.421 -2.848 1.00 86.06 212 SER A CA 1
ATOM 1690 C C . SER A 1 212 ? 19.840 9.821 -2.900 1.00 86.06 212 SER A C 1
ATOM 1692 O O . SER A 1 212 ? 18.728 10.027 -2.420 1.00 86.06 212 SER A O 1
ATOM 1694 N N . TYR A 1 213 ? 20.543 10.769 -3.521 1.00 87.50 213 TYR A N 1
ATOM 1695 C CA . TYR A 1 213 ? 20.086 12.129 -3.815 1.00 87.50 213 TYR A CA 1
ATOM 1696 C C . TYR A 1 213 ? 19.501 12.283 -5.228 1.00 87.50 213 TYR A C 1
ATOM 1698 O O . TYR A 1 213 ? 19.021 13.359 -5.575 1.00 87.50 213 TYR A O 1
ATOM 1706 N N . GLY A 1 214 ? 19.596 11.251 -6.071 1.00 83.88 214 GLY A N 1
ATOM 1707 C CA . GLY A 1 214 ? 19.089 11.290 -7.435 1.00 83.88 214 GLY A CA 1
ATOM 1708 C C . GLY A 1 214 ? 17.567 11.330 -7.443 1.00 83.88 214 GLY A C 1
ATOM 1709 O O . GLY A 1 214 ? 16.916 10.566 -6.733 1.00 83.88 214 GLY A O 1
ATOM 1710 N N . THR A 1 215 ? 17.001 12.206 -8.266 1.00 86.94 215 THR A N 1
ATOM 1711 C CA . THR A 1 215 ? 15.575 12.201 -8.584 1.00 86.94 215 THR A CA 1
ATOM 1712 C C . THR A 1 215 ? 15.426 11.935 -10.072 1.00 86.94 215 THR A C 1
ATOM 1714 O O . THR A 1 215 ? 16.126 12.535 -10.891 1.00 86.94 215 THR A O 1
ATOM 1717 N N . TYR A 1 216 ? 14.518 11.036 -10.436 1.00 88.69 216 TYR A N 1
ATOM 1718 C CA . TYR A 1 216 ? 14.081 10.939 -11.820 1.00 88.69 216 TYR A CA 1
ATOM 1719 C C . TYR A 1 216 ? 12.572 10.773 -11.881 1.00 88.69 216 TYR A C 1
ATOM 1721 O O . TYR A 1 216 ? 11.920 10.368 -10.920 1.00 88.69 216 TYR A O 1
ATOM 1729 N N . ASP A 1 217 ? 12.022 11.127 -13.032 1.00 88.44 217 ASP A N 1
ATOM 1730 C CA . ASP A 1 217 ? 10.590 11.191 -13.272 1.00 88.44 217 ASP A CA 1
ATOM 1731 C C . ASP A 1 217 ? 9.907 9.830 -13.184 1.00 88.44 217 ASP A C 1
ATOM 1733 O O . ASP A 1 217 ? 8.736 9.803 -12.840 1.00 88.44 217 ASP A O 1
ATOM 1737 N N . TYR A 1 218 ? 10.614 8.728 -13.433 1.00 87.75 218 TYR A N 1
ATOM 1738 C CA . TYR A 1 218 ? 10.100 7.357 -13.338 1.00 87.75 218 TYR A CA 1
ATOM 1739 C C . TYR A 1 218 ? 10.433 6.630 -12.028 1.00 87.75 218 TYR A C 1
ATOM 1741 O O . TYR A 1 218 ? 10.230 5.420 -11.944 1.00 87.75 218 TYR A O 1
ATOM 1749 N N . TYR A 1 219 ? 10.929 7.356 -11.022 1.00 90.19 219 TYR A N 1
ATOM 1750 C CA . TYR A 1 219 ? 11.158 6.825 -9.680 1.00 90.19 219 TYR A CA 1
ATOM 1751 C C . TYR A 1 219 ? 10.146 7.346 -8.701 1.00 90.19 219 TYR A C 1
ATOM 1753 O O . TYR A 1 219 ? 9.936 8.562 -8.626 1.00 90.19 219 TYR A O 1
ATOM 1761 N N . GLY A 1 220 ? 9.598 6.432 -7.916 1.00 93.31 220 GLY A N 1
ATOM 1762 C CA . GLY A 1 220 ? 8.485 6.711 -7.053 1.00 93.31 220 GLY A CA 1
ATOM 1763 C C . GLY A 1 220 ? 8.593 6.164 -5.646 1.00 93.31 220 GLY A C 1
ATOM 1764 O O . GLY A 1 220 ? 9.343 5.244 -5.314 1.00 93.31 220 GLY A O 1
ATOM 1765 N N . TRP A 1 221 ? 7.766 6.766 -4.805 1.00 97.06 221 TRP A N 1
ATOM 1766 C CA . TRP A 1 221 ? 7.465 6.304 -3.471 1.00 97.06 221 TRP A CA 1
ATOM 1767 C C . TRP A 1 221 ? 6.238 5.390 -3.508 1.00 97.06 221 TRP A C 1
ATOM 1769 O O . TRP A 1 221 ? 5.120 5.841 -3.776 1.00 97.06 221 TRP A O 1
ATOM 1779 N N . ARG A 1 222 ? 6.460 4.110 -3.188 1.00 97.94 222 ARG A N 1
ATOM 1780 C CA . ARG A 1 222 ? 5.423 3.134 -2.830 1.00 97.94 222 ARG A CA 1
ATOM 1781 C C . ARG A 1 222 ? 5.414 2.946 -1.315 1.00 97.94 222 ARG A C 1
ATOM 1783 O O . ARG A 1 222 ? 6.319 2.294 -0.791 1.00 97.94 222 ARG A O 1
ATOM 1790 N N . PRO A 1 223 ? 4.436 3.499 -0.591 1.00 98.31 223 PRO A N 1
ATOM 1791 C CA . PRO A 1 223 ? 4.370 3.313 0.847 1.00 98.31 223 PRO A CA 1
ATOM 1792 C C . PRO A 1 223 ? 3.911 1.899 1.215 1.00 98.31 223 PRO A C 1
ATOM 1794 O O . PRO A 1 223 ? 3.134 1.253 0.506 1.00 98.31 223 PRO A O 1
ATOM 1797 N N . VAL A 1 224 ? 4.355 1.461 2.386 1.00 98.62 224 VAL A N 1
ATOM 1798 C CA . VAL A 1 224 ? 3.827 0.317 3.128 1.00 98.62 224 VAL A CA 1
ATOM 1799 C C . VAL A 1 224 ? 3.352 0.822 4.472 1.00 98.62 224 VAL A C 1
ATOM 1801 O O . VAL A 1 224 ? 4.089 1.534 5.151 1.00 98.62 224 VAL A O 1
ATOM 1804 N N . LEU A 1 225 ? 2.153 0.420 4.877 1.00 98.44 225 LEU A N 1
ATOM 1805 C CA . LEU A 1 225 ? 1.673 0.620 6.236 1.00 98.44 225 LEU A CA 1
ATOM 1806 C C . LEU A 1 225 ? 1.802 -0.689 7.002 1.00 98.44 225 LEU A C 1
ATOM 1808 O O . LEU A 1 225 ? 1.207 -1.696 6.631 1.00 98.44 225 LEU A O 1
ATOM 1812 N N . GLU A 1 226 ? 2.557 -0.675 8.088 1.00 96.75 226 GLU A N 1
ATOM 1813 C CA . GLU A 1 226 ? 2.515 -1.730 9.094 1.00 96.75 226 GLU A CA 1
ATOM 1814 C C . GLU A 1 226 ? 1.515 -1.300 10.168 1.00 96.75 226 GLU A C 1
ATOM 1816 O O . GLU A 1 226 ? 1.693 -0.262 10.811 1.00 96.75 226 GLU A O 1
ATOM 1821 N N . ALA A 1 227 ? 0.419 -2.046 10.307 1.00 92.00 227 ALA A N 1
ATOM 1822 C CA . ALA A 1 227 ? -0.618 -1.734 11.282 1.00 92.00 227 ALA A CA 1
ATOM 1823 C C . ALA A 1 227 ? -0.038 -1.805 12.697 1.00 92.00 227 ALA A C 1
ATOM 1825 O O . ALA A 1 227 ? 0.472 -2.844 13.115 1.00 92.00 227 ALA A O 1
ATOM 1826 N N . LEU A 1 228 ? -0.123 -0.695 13.434 1.00 84.62 228 LEU A N 1
ATOM 1827 C CA . LEU A 1 228 ? 0.324 -0.639 14.826 1.00 84.62 228 LEU A CA 1
ATOM 1828 C C . LEU A 1 228 ? -0.814 -0.990 15.788 1.00 84.62 228 LEU A C 1
ATOM 1830 O O . LEU A 1 228 ? -0.548 -1.481 16.882 1.00 84.62 228 LEU A O 1
ATOM 1834 N N . ASN A 1 229 ? -2.065 -0.782 15.354 1.00 60.31 229 ASN A N 1
ATOM 1835 C CA . ASN A 1 229 ? -3.252 -0.884 16.206 1.00 60.31 229 ASN A CA 1
ATOM 1836 C C . ASN A 1 229 ? -4.382 -1.794 15.679 1.00 60.31 229 ASN A C 1
ATOM 1838 O O . ASN A 1 229 ? -5.479 -1.746 16.226 1.00 60.31 229 ASN A O 1
ATOM 1842 N N . SER A 1 230 ? -4.168 -2.657 14.681 1.00 43.84 230 SER A N 1
ATOM 1843 C CA . SER A 1 230 ? -5.202 -3.626 14.274 1.00 43.84 230 SER A CA 1
ATOM 1844 C C . SER A 1 230 ? -4.647 -5.036 14.052 1.00 43.84 230 SER A C 1
ATOM 1846 O O . SER A 1 230 ? -3.747 -5.269 13.251 1.00 43.84 230 SER A O 1
ATOM 1848 N N . ASP A 1 231 ? -5.253 -5.983 14.769 1.00 40.28 231 ASP A N 1
ATOM 1849 C CA . ASP A 1 231 ? -5.342 -7.398 14.410 1.00 40.28 231 ASP A CA 1
ATOM 1850 C C . ASP A 1 231 ? -4.120 -8.296 14.667 1.00 40.28 231 ASP A C 1
ATOM 1852 O O . ASP A 1 231 ? -3.571 -8.946 13.778 1.00 40.28 231 ASP A O 1
ATOM 1856 N N . ASN A 1 232 ? -3.886 -8.546 15.960 1.00 36.88 232 ASN A N 1
ATOM 1857 C CA . ASN A 1 232 ? -3.830 -9.932 16.434 1.00 36.88 232 ASN A CA 1
ATOM 1858 C C . ASN A 1 232 ? -5.129 -10.664 16.029 1.00 36.88 232 ASN A C 1
ATOM 1860 O O . ASN A 1 232 ? -6.012 -10.915 16.847 1.00 36.88 232 ASN A O 1
ATOM 1864 N N . GLU A 1 233 ? -5.248 -11.055 14.763 1.00 41.88 233 GLU A N 1
ATOM 1865 C CA . GLU A 1 233 ? -6.107 -12.168 14.347 1.00 41.88 233 GLU A CA 1
ATOM 1866 C C . GLU A 1 233 ? -5.442 -13.500 14.738 1.00 41.88 233 GLU A C 1
ATOM 1868 O O . GLU A 1 233 ? -5.147 -14.365 13.916 1.00 41.88 233 GLU A O 1
ATOM 1873 N N . ASN A 1 234 ? -5.144 -13.639 16.022 1.00 39.78 234 ASN A N 1
ATOM 1874 C CA . ASN A 1 234 ? -4.842 -14.900 16.673 1.00 39.78 234 ASN A CA 1
ATOM 1875 C C . ASN A 1 234 ? -5.511 -14.799 18.042 1.00 39.78 234 ASN A C 1
ATOM 1877 O O . ASN A 1 234 ? -5.050 -14.027 18.871 1.00 39.78 234 ASN A O 1
ATOM 1881 N N . SER A 1 235 ? -6.669 -15.455 18.155 1.00 44.28 235 SER A N 1
ATOM 1882 C CA . SER A 1 235 ? -7.510 -15.861 19.304 1.00 44.28 235 SER A CA 1
ATOM 1883 C C . SER A 1 235 ? -7.366 -15.297 20.739 1.00 44.28 235 SER A C 1
ATOM 1885 O O . SER A 1 235 ? -8.056 -15.817 21.605 1.00 44.28 235 SER A O 1
ATOM 1887 N N . ASP A 1 236 ? -6.602 -14.241 21.018 1.00 52.31 236 ASP A N 1
ATOM 1888 C CA . ASP A 1 236 ? -6.324 -13.705 22.366 1.00 52.31 236 ASP A CA 1
ATOM 1889 C C . ASP A 1 236 ? -6.624 -12.194 22.477 1.00 52.31 236 ASP A C 1
ATOM 1891 O O . ASP A 1 236 ? -6.139 -11.498 23.376 1.00 52.31 236 ASP A O 1
ATOM 1895 N N . THR A 1 237 ? -7.424 -11.634 21.559 1.00 59.38 237 THR A N 1
ATOM 1896 C CA . THR A 1 237 ? -7.868 -10.238 21.707 1.00 59.38 237 THR A CA 1
ATOM 1897 C C . THR A 1 237 ? -8.849 -10.140 22.863 1.00 59.38 237 THR A C 1
ATOM 1899 O O . THR A 1 237 ? -9.996 -10.571 22.762 1.00 59.38 237 THR A O 1
ATOM 1902 N N . LYS A 1 238 ? -8.357 -9.559 23.959 1.00 76.56 238 LYS A N 1
ATOM 1903 C CA . LYS A 1 238 ? -9.122 -9.196 25.150 1.00 76.56 238 LYS A CA 1
ATOM 1904 C C . LYS A 1 238 ? -10.453 -8.584 24.740 1.00 76.56 238 LYS A C 1
ATOM 1906 O O . LYS A 1 238 ? -10.484 -7.519 24.120 1.00 76.56 238 LYS A O 1
ATOM 1911 N N . LYS A 1 239 ? -11.541 -9.265 25.080 1.00 85.19 239 LYS A N 1
ATOM 1912 C CA . LYS A 1 239 ? -12.889 -8.741 24.873 1.00 85.19 239 LYS A CA 1
ATOM 1913 C C . LYS A 1 239 ? -13.367 -8.122 26.165 1.00 85.19 239 LYS A C 1
ATOM 1915 O O . LYS A 1 239 ? -13.182 -8.697 27.234 1.00 85.19 239 LYS A O 1
ATOM 1920 N N . PHE A 1 240 ? -13.996 -6.965 26.064 1.00 88.88 240 PHE A N 1
ATOM 1921 C CA . PHE A 1 240 ? -14.473 -6.218 27.209 1.00 88.88 240 PHE A CA 1
ATOM 1922 C C . PHE A 1 240 ? -15.997 -6.202 27.264 1.00 88.88 240 PHE A C 1
ATOM 1924 O O . PHE A 1 240 ? -16.679 -6.167 26.241 1.00 88.88 240 PHE A O 1
ATOM 1931 N N . LEU A 1 241 ? -16.521 -6.208 28.484 1.00 91.06 241 LEU A N 1
ATOM 1932 C CA . LEU A 1 241 ? -17.917 -5.923 28.801 1.00 91.06 241 LEU A CA 1
ATOM 1933 C C . LEU A 1 241 ? -17.949 -4.963 29.985 1.00 91.06 241 LEU A C 1
ATOM 1935 O O . LEU A 1 241 ? -17.045 -4.954 30.824 1.00 91.06 241 LEU A O 1
ATOM 1939 N N . ILE A 1 242 ? -19.006 -4.169 30.082 1.00 89.62 242 ILE A N 1
ATOM 1940 C CA . ILE A 1 242 ? -19.249 -3.340 31.258 1.00 89.62 242 ILE A CA 1
ATOM 1941 C C . ILE A 1 242 ? -20.166 -4.115 32.204 1.00 89.62 242 ILE A C 1
ATOM 1943 O O . ILE A 1 242 ? -21.187 -4.642 31.777 1.00 89.62 242 ILE A O 1
ATOM 1947 N N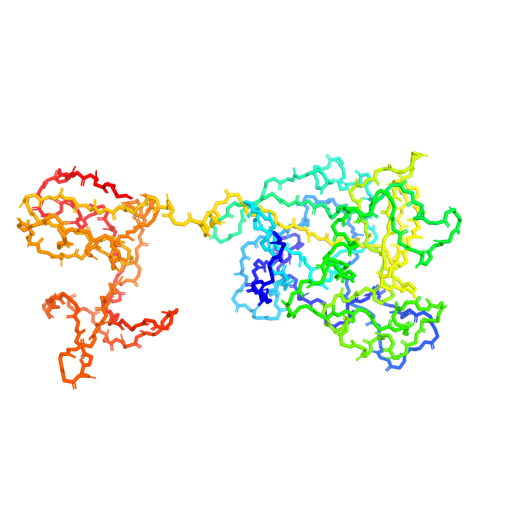 . LYS A 1 243 ? -19.822 -4.179 33.494 1.00 88.88 243 LYS A N 1
ATOM 1948 C CA . LYS A 1 243 ? -20.700 -4.693 34.553 1.00 88.88 243 LYS A CA 1
ATOM 1949 C C . LYS A 1 243 ? -21.130 -3.563 35.481 1.00 88.88 243 LYS A C 1
ATOM 1951 O O . LYS A 1 243 ? -20.285 -2.868 36.053 1.00 88.88 243 LYS A O 1
ATOM 1956 N N . GLN A 1 244 ? -22.435 -3.427 35.686 1.00 85.44 244 GLN A N 1
ATOM 1957 C CA . GLN A 1 244 ? -23.036 -2.409 36.547 1.00 85.44 244 GLN A CA 1
ATOM 1958 C C . GLN A 1 244 ? -24.333 -2.948 37.166 1.00 85.44 244 GLN A C 1
ATOM 1960 O O . GLN A 1 244 ? -25.186 -3.448 36.447 1.00 85.44 244 GLN A O 1
ATOM 1965 N N . ASN A 1 245 ? -24.478 -2.861 38.495 1.00 83.62 245 ASN A N 1
ATOM 1966 C CA . ASN A 1 245 ? -25.654 -3.353 39.243 1.00 83.62 245 ASN A CA 1
ATOM 1967 C C . ASN A 1 245 ? -26.076 -4.789 38.889 1.00 83.62 245 ASN A C 1
ATOM 1969 O O . ASN A 1 245 ? -27.253 -5.070 38.706 1.00 83.62 245 ASN A O 1
ATOM 1973 N N . ASP A 1 246 ? -25.091 -5.676 38.746 1.00 86.12 246 ASP A N 1
ATOM 1974 C CA . ASP A 1 246 ? -25.263 -7.074 38.323 1.00 86.12 246 ASP A CA 1
ATOM 1975 C C . ASP A 1 246 ? -25.802 -7.309 36.902 1.00 86.12 246 ASP A C 1
ATOM 1977 O O . ASP A 1 246 ? -25.849 -8.456 36.461 1.00 86.12 246 ASP A O 1
ATOM 1981 N N . ASN A 1 247 ? -26.036 -6.241 36.138 1.00 87.81 247 ASN A N 1
ATOM 1982 C CA . ASN A 1 247 ? -26.280 -6.291 34.699 1.00 87.81 247 ASN A CA 1
ATOM 1983 C C . ASN A 1 247 ? -24.972 -6.150 33.907 1.00 87.81 247 ASN A C 1
ATOM 1985 O O . ASN A 1 247 ? -23.993 -5.541 34.367 1.00 87.81 247 ASN A O 1
ATOM 1989 N N . TYR A 1 248 ? -24.984 -6.695 32.694 1.00 89.25 248 TYR A N 1
ATOM 1990 C CA . TYR A 1 248 ? -23.907 -6.603 31.716 1.00 89.25 248 TYR A CA 1
ATOM 1991 C C . TYR A 1 248 ? -24.318 -5.706 30.556 1.00 89.25 248 TYR A C 1
ATOM 1993 O O . TYR A 1 248 ? -25.467 -5.711 30.130 1.00 89.25 248 TYR A O 1
ATOM 2001 N N . TYR A 1 249 ? -23.359 -4.955 30.029 1.00 86.50 249 TYR A N 1
ATOM 2002 C CA . TYR A 1 249 ? -23.582 -4.009 28.948 1.00 86.50 249 TYR A CA 1
ATOM 2003 C C . TYR A 1 249 ? -22.461 -4.105 27.919 1.00 86.50 249 TYR A C 1
ATOM 2005 O O . TYR A 1 249 ? -21.293 -4.330 28.264 1.00 86.50 249 TYR A O 1
ATOM 2013 N N . THR A 1 250 ? -22.811 -3.869 26.658 1.00 86.25 250 THR A N 1
ATOM 2014 C CA . THR A 1 250 ? -21.842 -3.577 25.598 1.00 86.25 250 THR A CA 1
ATOM 2015 C C . THR A 1 250 ? -21.937 -2.113 25.197 1.00 86.25 250 THR A C 1
ATOM 2017 O O . THR A 1 250 ? -22.977 -1.473 25.357 1.00 86.25 250 THR A O 1
ATOM 2020 N N . ILE A 1 251 ? -20.819 -1.584 24.711 1.00 81.12 251 ILE A N 1
ATOM 2021 C CA . ILE A 1 251 ? -20.710 -0.222 24.183 1.00 81.12 251 ILE A CA 1
ATOM 2022 C C . ILE A 1 251 ? -20.262 -0.192 22.720 1.00 81.12 251 ILE A C 1
ATOM 2024 O O . ILE A 1 251 ? -19.985 0.876 22.171 1.00 81.12 251 ILE A O 1
ATOM 2028 N N . ASN A 1 252 ? -20.165 -1.363 22.082 1.00 73.94 252 ASN A N 1
ATOM 2029 C CA . ASN A 1 252 ? -19.803 -1.468 20.677 1.00 73.94 252 ASN A CA 1
ATOM 2030 C C . ASN A 1 252 ? -20.940 -0.902 19.812 1.00 73.94 252 ASN A C 1
ATOM 2032 O O . ASN A 1 252 ? -21.882 -1.620 19.488 1.00 73.94 252 ASN A O 1
ATOM 2036 N N . ASN A 1 253 ? -20.843 0.378 19.440 1.00 70.44 253 ASN A N 1
ATOM 2037 C CA . ASN A 1 253 ? -21.860 1.131 18.690 1.00 70.44 253 ASN A CA 1
ATOM 2038 C C . ASN A 1 253 ? -23.129 1.487 19.492 1.00 70.44 253 ASN A C 1
ATOM 2040 O O . ASN A 1 253 ? -24.248 1.475 18.970 1.00 70.44 253 ASN A O 1
ATOM 2044 N N . GLY A 1 254 ? -22.929 1.850 20.762 1.00 73.62 254 GLY A N 1
ATOM 2045 C CA . GLY A 1 254 ? -23.960 2.373 21.663 1.00 73.62 254 GLY A CA 1
ATOM 2046 C C . GLY A 1 254 ? -24.019 1.609 22.982 1.00 73.62 254 GLY A C 1
ATOM 2047 O O . GLY A 1 254 ? -23.571 0.474 23.053 1.00 73.62 254 GLY A O 1
ATOM 2048 N N . TYR A 1 255 ? -24.572 2.227 24.028 1.00 78.12 255 TYR A N 1
ATOM 2049 C CA . TYR A 1 255 ? -24.735 1.591 25.340 1.00 78.12 255 TYR A CA 1
ATOM 2050 C C . TYR A 1 255 ? -25.985 0.697 25.351 1.00 78.12 255 TYR A C 1
ATOM 2052 O O . TYR A 1 255 ? -27.111 1.205 25.317 1.00 78.12 255 TYR A O 1
ATOM 2060 N N . ILE A 1 256 ? -25.779 -0.621 25.370 1.00 78.62 256 ILE A N 1
ATOM 2061 C CA . ILE A 1 256 ? -26.832 -1.639 25.244 1.00 78.62 256 ILE A CA 1
ATOM 2062 C C . ILE A 1 256 ? -26.839 -2.518 26.489 1.00 78.62 256 ILE A C 1
ATOM 2064 O O . ILE A 1 256 ? -25.792 -3.029 26.891 1.00 78.62 256 ILE A O 1
ATOM 2068 N N . ASP A 1 257 ? -28.024 -2.694 27.070 1.00 82.69 257 ASP A N 1
ATOM 2069 C CA . ASP A 1 257 ? -28.269 -3.617 28.178 1.00 82.69 257 ASP A CA 1
ATOM 2070 C C . ASP A 1 257 ? -28.357 -5.055 27.650 1.00 82.69 257 ASP A C 1
ATOM 2072 O O . ASP A 1 257 ? -29.176 -5.357 26.782 1.00 82.69 257 ASP A O 1
ATOM 2076 N N . LEU A 1 258 ? -27.479 -5.923 28.151 1.00 85.19 258 LEU A N 1
ATOM 2077 C CA . LEU A 1 258 ? -27.437 -7.357 27.847 1.00 85.19 258 LEU A CA 1
ATOM 2078 C C . LEU A 1 258 ? -28.109 -8.193 28.949 1.00 85.19 258 LEU A C 1
ATOM 2080 O O . LEU A 1 258 ? -28.166 -9.418 28.848 1.00 85.19 258 LEU A O 1
ATOM 2084 N N . GLY A 1 259 ? -28.598 -7.548 30.011 1.00 85.44 259 GLY A N 1
ATOM 2085 C CA . GLY A 1 259 ? -29.287 -8.174 31.127 1.00 85.44 259 GLY A CA 1
ATOM 2086 C C . GLY A 1 259 ? -28.362 -8.811 32.164 1.00 85.44 259 GLY A C 1
ATOM 2087 O O . GLY A 1 259 ? -27.166 -8.520 32.267 1.00 85.44 259 GLY A O 1
ATOM 2088 N N . GLN A 1 260 ? -28.957 -9.675 32.986 1.00 89.94 260 GLN A N 1
ATOM 2089 C CA . GLN A 1 260 ? -28.291 -10.392 34.075 1.00 89.94 260 GLN A CA 1
ATOM 2090 C C . GLN A 1 260 ? -27.899 -11.798 33.643 1.00 89.94 260 GLN A C 1
ATOM 2092 O O . GLN A 1 260 ? -28.652 -12.474 32.948 1.00 89.94 260 GLN A O 1
ATOM 2097 N N . ILE A 1 261 ? -26.744 -12.261 34.122 1.00 87.62 261 ILE A N 1
ATOM 2098 C CA . ILE A 1 261 ? -26.215 -13.587 33.802 1.00 87.62 261 ILE A CA 1
ATOM 2099 C C . ILE A 1 261 ? -25.844 -14.336 35.076 1.00 87.62 261 ILE A C 1
ATOM 2101 O O . ILE A 1 261 ? -25.131 -13.808 35.932 1.00 87.62 261 ILE A O 1
ATOM 2105 N N . ASN A 1 262 ? -26.281 -15.594 35.152 1.00 84.62 262 ASN A N 1
ATOM 2106 C CA . ASN A 1 262 ? -26.117 -16.452 36.325 1.00 84.62 262 ASN A CA 1
ATOM 2107 C C . ASN A 1 262 ? -25.075 -17.570 36.137 1.00 84.62 262 ASN A C 1
ATOM 2109 O O . ASN A 1 262 ? -24.734 -18.241 37.110 1.00 84.62 262 ASN A O 1
ATOM 2113 N N . THR A 1 263 ? -24.552 -17.783 34.920 1.00 88.38 263 THR A N 1
ATOM 2114 C CA . THR A 1 263 ? -23.574 -18.846 34.627 1.00 88.38 263 THR A CA 1
ATOM 2115 C C . THR A 1 263 ? -22.324 -18.315 33.917 1.00 88.38 263 THR A C 1
ATOM 2117 O O . THR A 1 263 ? -22.331 -17.257 33.287 1.00 88.38 263 THR A O 1
ATOM 2120 N N . LYS A 1 264 ? -21.211 -19.051 34.029 1.00 85.88 264 LYS A N 1
ATOM 2121 C CA . LYS A 1 264 ? -19.945 -18.692 33.370 1.00 85.88 264 LYS A CA 1
ATOM 2122 C C . LYS A 1 264 ? -20.010 -18.875 31.850 1.00 85.88 264 LYS A C 1
ATOM 2124 O O . LYS A 1 264 ? -19.397 -18.095 31.126 1.00 85.88 264 LYS A O 1
ATOM 2129 N N . ASP A 1 265 ? -20.743 -19.878 31.380 1.00 85.19 265 ASP A N 1
ATOM 2130 C CA . ASP A 1 265 ? -20.856 -20.188 29.953 1.00 85.19 265 ASP A CA 1
ATOM 2131 C C . ASP A 1 265 ? -21.679 -19.125 29.223 1.00 85.19 265 ASP A C 1
ATOM 2133 O O . ASP A 1 265 ? -21.258 -18.633 28.179 1.00 85.19 265 ASP A O 1
ATOM 2137 N N . ASP A 1 266 ? -22.769 -18.658 29.833 1.00 85.81 266 ASP A N 1
ATOM 2138 C CA . ASP A 1 266 ? -23.562 -17.549 29.297 1.00 85.81 266 ASP A CA 1
ATOM 2139 C C . ASP A 1 266 ? -22.747 -16.248 29.235 1.00 85.81 266 ASP A C 1
ATOM 2141 O O . ASP A 1 266 ? -22.818 -15.506 28.256 1.00 85.81 266 ASP A O 1
ATOM 2145 N N . LEU A 1 267 ? -21.903 -15.989 30.243 1.00 86.88 267 LEU A N 1
ATOM 2146 C CA . LEU A 1 267 ? -21.002 -14.836 30.230 1.00 86.88 267 LEU A CA 1
ATOM 2147 C C . LEU A 1 267 ? -19.966 -14.955 29.105 1.00 86.88 267 LEU A C 1
ATOM 2149 O O . LEU A 1 267 ? -19.682 -13.977 28.415 1.00 86.88 267 LEU A O 1
ATOM 2153 N N . ASN A 1 268 ? -19.412 -16.150 28.897 1.00 84.81 268 ASN A N 1
ATOM 2154 C CA . ASN A 1 268 ? -18.494 -16.407 27.793 1.00 84.81 268 ASN A CA 1
ATOM 2155 C C . ASN A 1 268 ? -19.163 -16.172 26.437 1.00 84.81 268 ASN A C 1
ATOM 2157 O O . ASN A 1 268 ? -18.531 -15.549 25.584 1.00 84.81 268 ASN A O 1
ATOM 2161 N N . ASN A 1 269 ? -20.415 -16.603 26.275 1.00 84.19 269 ASN A N 1
ATOM 2162 C CA . ASN A 1 269 ? -21.213 -16.363 25.075 1.00 84.19 269 ASN A CA 1
ATOM 2163 C C . ASN A 1 269 ? -21.457 -14.863 24.856 1.00 84.19 269 ASN A C 1
ATOM 2165 O O . ASN A 1 269 ? -21.294 -14.380 23.735 1.00 84.19 269 ASN A O 1
ATOM 2169 N N . LEU A 1 270 ? -21.763 -14.100 25.916 1.00 86.19 270 LEU A N 1
ATOM 2170 C CA . LEU A 1 270 ? -21.882 -12.640 25.820 1.00 86.19 270 LEU A CA 1
ATOM 2171 C C . LEU A 1 270 ? -20.575 -11.984 25.383 1.00 86.19 270 LEU A C 1
ATOM 2173 O O . LEU A 1 270 ? -20.600 -11.097 24.535 1.00 86.19 270 LEU A O 1
ATOM 2177 N N . PHE A 1 271 ? -19.430 -12.395 25.933 1.00 85.56 271 PHE A N 1
ATOM 2178 C CA . PHE A 1 271 ? -18.145 -11.886 25.458 1.00 85.56 271 PHE A CA 1
ATOM 2179 C C . PHE A 1 271 ? -17.935 -12.222 23.988 1.00 85.56 271 PHE A C 1
ATOM 2181 O O . PHE A 1 271 ? -17.491 -11.367 23.228 1.00 85.56 271 PHE A O 1
ATOM 2188 N N . ASP A 1 272 ? -18.257 -13.445 23.574 1.00 82.94 272 ASP A N 1
ATOM 2189 C CA . ASP A 1 272 ? -18.007 -13.869 22.205 1.00 82.94 272 ASP A CA 1
ATOM 2190 C C . ASP A 1 272 ? -18.840 -13.080 21.200 1.00 82.94 272 ASP A C 1
ATOM 2192 O O . ASP A 1 272 ? -18.282 -12.639 20.192 1.00 82.94 272 ASP A O 1
ATOM 2196 N N . LYS A 1 273 ? -20.102 -12.821 21.547 1.00 80.00 273 LYS A N 1
ATOM 2197 C CA . LYS A 1 273 ? -21.099 -12.165 20.703 1.00 80.00 273 LYS A CA 1
ATOM 2198 C C . LYS A 1 273 ? -21.096 -10.634 20.788 1.00 80.00 273 LYS A C 1
ATOM 2200 O O . LYS A 1 273 ? -21.277 -9.958 19.785 1.00 80.00 273 LYS A O 1
ATOM 2205 N N . HIS A 1 274 ? -20.884 -10.071 21.976 1.00 82.75 274 HIS A N 1
ATOM 2206 C CA . HIS A 1 274 ? -21.078 -8.639 22.248 1.00 82.75 274 HIS A CA 1
ATOM 2207 C C . HIS A 1 274 ? -19.845 -7.940 22.828 1.00 82.75 274 HIS A C 1
ATOM 2209 O O . HIS A 1 274 ? -19.871 -6.722 23.027 1.00 82.75 274 HIS A O 1
ATOM 2215 N N . GLY A 1 275 ? -18.775 -8.682 23.118 1.00 85.31 275 GLY A N 1
ATOM 2216 C CA . GLY A 1 275 ? -17.559 -8.133 23.700 1.00 85.31 275 GLY A CA 1
ATOM 2217 C C . GLY A 1 275 ? -16.885 -7.130 22.767 1.00 85.31 275 GLY A C 1
ATOM 2218 O O . GLY A 1 275 ? -16.539 -7.451 21.629 1.00 85.31 275 GLY A O 1
ATOM 2219 N N . PHE A 1 276 ? -16.679 -5.912 23.258 1.00 83.00 276 PHE A N 1
ATOM 2220 C CA . PHE A 1 276 ? -15.998 -4.866 22.502 1.00 83.00 276 PHE A CA 1
ATOM 2221 C C . PHE A 1 276 ? -14.485 -4.969 22.698 1.00 83.00 276 PHE A C 1
ATOM 2223 O O . PHE A 1 276 ? -14.020 -5.435 23.734 1.00 83.00 276 PHE A O 1
ATOM 2230 N N . LYS A 1 277 ? -13.702 -4.566 21.695 1.00 80.50 277 LYS A N 1
ATOM 2231 C CA . LYS A 1 277 ? -12.239 -4.756 21.700 1.00 80.50 277 LYS A CA 1
ATOM 2232 C C . LYS A 1 277 ? -11.454 -3.499 22.080 1.00 80.50 277 LYS A C 1
ATOM 2234 O O . LYS A 1 277 ? -10.287 -3.600 22.439 1.00 80.50 277 LYS A O 1
ATOM 2239 N N . ASP A 1 278 ? -12.095 -2.334 22.020 1.00 77.88 278 ASP A N 1
ATOM 2240 C CA . ASP A 1 278 ? -11.446 -1.038 22.206 1.00 77.88 278 ASP A CA 1
ATOM 2241 C C . ASP A 1 278 ? -12.054 -0.261 23.385 1.00 77.88 278 ASP A C 1
ATOM 2243 O O . ASP A 1 278 ? -13.228 0.110 23.379 1.00 77.88 278 ASP A O 1
ATOM 2247 N N . LEU A 1 279 ? -11.243 -0.000 24.413 1.00 80.12 279 LEU A N 1
ATOM 2248 C CA . LEU A 1 279 ? -11.649 0.781 25.584 1.00 80.12 279 LEU A CA 1
ATOM 2249 C C . LEU A 1 279 ? -11.880 2.263 25.262 1.00 80.12 279 LEU A C 1
ATOM 2251 O O . LEU A 1 279 ? -12.623 2.919 25.992 1.00 80.12 279 LEU A O 1
ATOM 2255 N N . TYR A 1 280 ? -11.307 2.790 24.175 1.00 76.44 280 TYR A N 1
ATOM 2256 C CA . TYR A 1 280 ? -11.525 4.172 23.744 1.00 76.44 280 TYR A CA 1
ATOM 2257 C C . TYR A 1 280 ? -12.992 4.444 23.373 1.00 76.44 280 TYR A C 1
ATOM 2259 O O . TYR A 1 280 ? -13.466 5.580 23.469 1.00 76.44 280 TYR A O 1
ATOM 2267 N N . LEU A 1 281 ? -13.762 3.393 23.062 1.00 76.06 281 LEU A N 1
ATOM 2268 C CA . LEU A 1 281 ? -15.210 3.485 22.869 1.00 76.06 281 LEU A CA 1
ATOM 2269 C C . LEU A 1 281 ? -15.920 4.075 24.099 1.00 76.06 281 LEU A C 1
ATOM 2271 O O . LEU A 1 281 ? -16.929 4.750 23.937 1.00 76.06 281 LEU A O 1
ATOM 2275 N N . ILE A 1 282 ? -15.385 3.902 25.317 1.00 78.00 282 ILE A N 1
ATOM 2276 C CA . ILE A 1 282 ? -15.975 4.455 26.553 1.00 78.00 282 ILE A CA 1
ATOM 2277 C C . ILE A 1 282 ? -15.993 5.989 26.530 1.00 78.00 282 ILE A C 1
ATOM 2279 O O . ILE A 1 282 ? -16.812 6.596 27.210 1.00 78.00 282 ILE A O 1
ATOM 2283 N N . THR A 1 283 ? -15.108 6.624 25.763 1.00 74.75 283 THR A N 1
ATOM 2284 C CA . THR A 1 283 ? -14.981 8.086 25.683 1.00 74.75 283 THR A CA 1
ATOM 2285 C C . THR A 1 283 ? -15.545 8.682 24.395 1.00 74.75 283 THR A C 1
ATOM 2287 O O . THR A 1 283 ? -15.454 9.890 24.199 1.00 74.75 283 THR A O 1
ATOM 2290 N N . LYS A 1 284 ? -16.111 7.856 23.510 1.00 71.81 284 LYS A N 1
ATOM 2291 C CA . LYS A 1 284 ? -16.509 8.252 22.156 1.00 71.81 284 LYS A CA 1
ATOM 2292 C C . LYS A 1 284 ? -18.002 8.603 22.062 1.00 71.81 284 LYS A C 1
ATOM 2294 O O . LYS A 1 284 ? -18.844 8.025 22.751 1.00 71.81 284 LYS A O 1
ATOM 2299 N N . GLU A 1 285 ? -18.321 9.540 21.173 1.00 70.44 285 GLU A N 1
ATOM 2300 C CA . GLU A 1 285 ? -19.693 9.885 20.781 1.00 70.44 285 GLU A CA 1
ATOM 2301 C C . GLU A 1 285 ? -20.152 9.050 19.582 1.00 70.44 285 GLU A C 1
ATOM 2303 O O . GLU A 1 285 ? -19.365 8.743 18.682 1.00 70.44 285 GLU A O 1
ATOM 2308 N N . PHE A 1 286 ? -21.432 8.673 19.569 1.00 69.88 286 PHE A N 1
ATOM 2309 C CA . PHE A 1 286 ? -22.016 7.864 18.502 1.00 69.88 286 PHE A CA 1
ATOM 2310 C C . PHE A 1 286 ? -23.269 8.512 17.919 1.00 69.88 286 PHE A C 1
ATOM 2312 O O . PHE A 1 286 ? -24.111 9.050 18.638 1.00 69.88 286 PHE A O 1
ATOM 2319 N N . ASN A 1 287 ? -23.399 8.405 16.595 1.00 68.00 287 ASN A N 1
ATOM 2320 C CA . ASN A 1 287 ? -24.584 8.823 15.856 1.00 68.00 287 ASN A CA 1
ATOM 2321 C C . ASN A 1 287 ? -25.564 7.641 15.734 1.00 68.00 287 ASN A C 1
ATOM 2323 O O . ASN A 1 287 ? -25.551 6.876 14.755 1.00 68.00 287 ASN A O 1
ATOM 2327 N N . GLY A 1 288 ? -26.353 7.487 16.796 1.00 72.88 288 GLY A N 1
ATOM 2328 C CA . GLY A 1 288 ? -27.378 6.468 16.976 1.00 72.88 288 GLY A CA 1
ATOM 2329 C C . GLY A 1 288 ? -26.935 5.156 17.605 1.00 72.88 288 GLY A C 1
ATOM 2330 O O . GLY A 1 288 ? -25.761 4.931 17.896 1.00 72.88 288 GLY A O 1
ATOM 2331 N N . LYS A 1 289 ? -27.924 4.301 17.871 1.00 76.56 289 LYS A N 1
ATOM 2332 C CA . LYS A 1 289 ? -27.771 3.005 18.544 1.00 76.56 289 LYS A CA 1
ATOM 2333 C C . LYS A 1 289 ? -27.877 1.871 17.539 1.00 76.56 289 LYS A C 1
ATOM 2335 O O . LYS A 1 289 ? -28.653 1.970 16.590 1.00 76.56 289 LYS A O 1
ATOM 2340 N N . LYS A 1 290 ? -27.140 0.785 17.769 1.00 78.69 290 LYS A N 1
ATOM 2341 C CA . LYS A 1 290 ? -27.116 -0.387 16.890 1.00 78.69 290 LYS A CA 1
ATOM 2342 C C . LYS A 1 290 ? -27.237 -1.678 17.699 1.00 78.69 290 LYS A C 1
ATOM 2344 O O . LYS A 1 290 ? -26.361 -1.971 18.494 1.00 78.69 290 LYS A O 1
ATOM 2349 N N . ILE A 1 291 ? -28.297 -2.455 17.490 1.00 81.31 291 ILE A N 1
ATOM 2350 C CA . ILE A 1 291 ? -28.547 -3.725 18.191 1.00 81.31 291 ILE A CA 1
ATOM 2351 C C . ILE A 1 291 ? -28.296 -4.889 17.237 1.00 81.31 291 ILE A C 1
ATOM 2353 O O . ILE A 1 291 ? -28.824 -4.887 16.129 1.00 81.31 291 ILE A O 1
ATOM 2357 N N . HIS A 1 292 ? -27.497 -5.871 17.660 1.00 85.50 292 HIS A N 1
ATOM 2358 C CA . HIS A 1 292 ? -27.239 -7.088 16.885 1.00 85.50 292 HIS A CA 1
ATOM 2359 C C . HIS A 1 292 ? -28.493 -7.969 16.809 1.00 85.50 292 HIS A C 1
ATOM 2361 O O . HIS A 1 292 ? -29.319 -7.993 17.726 1.00 85.50 292 HIS A O 1
ATOM 2367 N N . MET A 1 293 ? -28.644 -8.666 15.688 1.00 86.94 293 MET A N 1
ATOM 2368 C CA . MET A 1 293 ? -29.724 -9.608 15.444 1.00 86.94 293 MET A CA 1
ATOM 2369 C C . MET A 1 293 ? -29.168 -11.013 15.285 1.00 86.94 293 MET A C 1
ATOM 2371 O O . MET A 1 293 ? -28.142 -11.214 14.641 1.00 86.94 293 MET A O 1
ATOM 2375 N N . SER A 1 294 ? -29.885 -12.005 15.791 1.00 85.62 294 SER A N 1
ATOM 2376 C CA . SER A 1 294 ? -29.597 -13.411 15.528 1.00 85.62 294 SER A CA 1
ATOM 2377 C C . SER A 1 294 ? -30.854 -14.142 15.082 1.00 85.62 294 SER A C 1
ATOM 2379 O O . SER A 1 294 ? -31.949 -13.584 15.095 1.00 85.62 294 SER A O 1
ATOM 2381 N N . LYS A 1 295 ? -30.690 -15.360 14.572 1.00 88.12 295 LYS A N 1
ATOM 2382 C CA . LYS A 1 295 ? -31.830 -16.179 14.181 1.00 88.12 295 LYS A CA 1
ATOM 2383 C C . LYS A 1 295 ? -32.366 -16.949 15.378 1.00 88.12 295 LYS A C 1
ATOM 2385 O O . LYS A 1 295 ? -31.590 -17.584 16.093 1.00 88.12 295 LYS A O 1
ATOM 2390 N N . ASP A 1 296 ? -33.683 -16.953 15.518 1.00 84.94 296 ASP A N 1
ATOM 2391 C CA . ASP A 1 296 ? -34.390 -17.811 16.453 1.00 84.94 296 ASP A CA 1
ATOM 2392 C C . ASP A 1 296 ? -34.363 -19.285 15.991 1.00 84.94 296 ASP A C 1
ATOM 2394 O O . ASP A 1 296 ? -33.870 -19.650 14.917 1.00 84.94 296 ASP A O 1
ATOM 2398 N N . LYS A 1 297 ? -34.952 -20.163 16.807 1.00 88.44 297 LYS A N 1
ATOM 2399 C CA . LYS A 1 297 ? -35.096 -21.603 16.517 1.00 88.44 297 LYS A CA 1
ATOM 2400 C C . LYS A 1 297 ? -35.891 -21.931 15.241 1.00 88.44 297 LYS A C 1
ATOM 2402 O O . LYS A 1 297 ? -35.899 -23.089 14.832 1.00 88.44 297 LYS A O 1
ATOM 2407 N N . ASN A 1 298 ? -36.589 -20.957 14.659 1.00 92.00 298 ASN A N 1
ATOM 2408 C CA . ASN A 1 298 ? -37.389 -21.088 13.444 1.00 92.00 298 ASN A CA 1
ATOM 2409 C C . ASN A 1 298 ? -36.746 -20.357 12.250 1.00 92.00 298 ASN A C 1
ATOM 2411 O O . ASN A 1 298 ? -37.432 -20.108 11.259 1.00 92.00 298 ASN A O 1
ATOM 2415 N N . ASP A 1 299 ? -35.455 -20.011 12.335 1.00 87.38 299 ASP A N 1
ATOM 2416 C CA . ASP A 1 299 ? -34.703 -19.279 11.309 1.00 87.38 299 ASP A CA 1
ATOM 2417 C C . ASP A 1 299 ? -35.163 -17.820 11.067 1.00 87.38 299 ASP A C 1
ATOM 2419 O O . ASP A 1 299 ? -34.795 -17.206 10.057 1.00 87.38 299 ASP A O 1
ATOM 2423 N N . ILE A 1 300 ? -35.924 -17.227 11.992 1.00 89.75 300 ILE A N 1
ATOM 2424 C CA . ILE A 1 300 ? -36.405 -15.840 11.923 1.00 89.75 300 ILE A CA 1
ATOM 2425 C C . ILE A 1 300 ? -35.414 -14.917 12.633 1.00 89.75 300 ILE A C 1
ATOM 2427 O O . ILE A 1 300 ? -34.985 -15.193 13.745 1.00 89.75 300 ILE A O 1
ATOM 2431 N N . TRP A 1 301 ? -35.054 -13.799 12.001 1.00 86.50 301 TRP A N 1
ATOM 2432 C CA . TRP A 1 301 ? -34.177 -12.803 12.619 1.00 86.50 301 TRP A CA 1
ATOM 2433 C C . TRP A 1 301 ? -34.894 -12.038 13.737 1.00 86.50 301 TRP A C 1
ATOM 2435 O O . TRP A 1 301 ? -35.910 -11.389 13.491 1.00 86.50 301 TRP A O 1
ATOM 2445 N N . GLU A 1 302 ? -34.311 -12.052 14.931 1.00 88.12 302 GLU A N 1
ATOM 2446 C CA . GLU A 1 302 ? -34.745 -11.317 16.118 1.00 88.12 302 GLU A CA 1
ATOM 2447 C C . GLU A 1 302 ? -33.598 -10.471 16.685 1.00 88.12 302 GLU A C 1
ATOM 2449 O O . GLU A 1 302 ? -32.422 -10.773 16.486 1.00 88.12 302 GLU A O 1
ATOM 2454 N N . THR A 1 303 ? -33.926 -9.368 17.358 1.00 85.25 303 THR A N 1
ATOM 2455 C CA . THR A 1 303 ? -32.932 -8.561 18.078 1.00 85.25 303 THR A CA 1
ATOM 2456 C C . THR A 1 303 ? -32.475 -9.293 19.330 1.00 85.25 303 THR A C 1
ATOM 2458 O O . THR A 1 303 ? -33.303 -9.785 20.090 1.00 85.25 303 THR A O 1
ATOM 2461 N N . ASP A 1 304 ? -31.175 -9.285 19.601 1.00 78.12 304 ASP A N 1
ATOM 2462 C CA . ASP A 1 304 ? -30.608 -10.003 20.750 1.00 78.12 304 ASP A CA 1
ATOM 2463 C C . ASP A 1 304 ? -30.918 -9.378 22.109 1.00 78.12 304 ASP A C 1
ATOM 2465 O O . ASP A 1 304 ? -30.741 -10.011 23.147 1.00 78.12 304 ASP A O 1
ATOM 2469 N N . SER A 1 305 ? -31.333 -8.117 22.101 1.00 75.38 305 SER A N 1
ATOM 2470 C CA . SER A 1 305 ? -31.708 -7.356 23.283 1.00 75.38 305 SER A CA 1
ATOM 2471 C C . SER A 1 305 ? -33.017 -6.630 23.020 1.00 75.38 305 SER A C 1
ATOM 2473 O O . SER A 1 305 ? -33.279 -6.204 21.890 1.00 75.38 305 SER A O 1
ATOM 2475 N N . GLU A 1 306 ? -33.808 -6.445 24.072 1.00 75.19 306 GLU A N 1
ATOM 2476 C CA . GLU A 1 306 ? -35.073 -5.725 23.992 1.00 75.19 306 GLU A CA 1
ATOM 2477 C C . GLU A 1 306 ? -34.853 -4.278 23.529 1.00 75.19 306 GLU A C 1
ATOM 2479 O O . GLU A 1 306 ? -33.968 -3.561 24.008 1.00 75.19 306 GLU A O 1
ATOM 2484 N N . LEU A 1 307 ? -35.666 -3.851 22.567 1.00 74.56 307 LEU A N 1
ATOM 2485 C CA . LEU A 1 307 ? -35.627 -2.501 22.033 1.00 74.56 307 LEU A CA 1
ATOM 2486 C C . LEU A 1 307 ? -36.704 -1.655 22.720 1.00 74.56 307 LEU A C 1
ATOM 2488 O O . LEU A 1 307 ? -37.901 -1.865 22.540 1.00 74.56 307 LEU A O 1
ATOM 2492 N N . ASP A 1 308 ? -36.265 -0.673 23.506 1.00 73.69 308 ASP A N 1
ATOM 2493 C CA . ASP A 1 308 ? -37.160 0.285 24.158 1.00 73.69 308 ASP A CA 1
ATOM 2494 C C . ASP A 1 308 ? -37.686 1.292 23.129 1.00 73.69 308 ASP A C 1
ATOM 2496 O O . ASP A 1 308 ? -37.025 2.284 22.805 1.00 73.69 308 ASP A O 1
ATOM 2500 N N . MET A 1 309 ? -38.891 1.030 22.618 1.00 77.06 309 MET A N 1
ATOM 2501 C CA . MET A 1 309 ? -39.553 1.849 21.597 1.00 77.06 309 MET A CA 1
ATOM 2502 C C . MET A 1 309 ? -39.727 3.317 22.009 1.00 77.06 309 MET A C 1
ATOM 2504 O O . MET A 1 309 ? -39.800 4.180 21.139 1.00 77.06 309 MET A O 1
ATOM 2508 N N . ASN A 1 310 ? -39.736 3.637 23.308 1.00 75.75 310 ASN A N 1
ATOM 2509 C CA . ASN A 1 310 ? -39.846 5.024 23.773 1.00 75.75 310 ASN A CA 1
ATOM 2510 C C . ASN A 1 310 ? -38.556 5.829 23.556 1.00 75.75 310 ASN A C 1
ATOM 2512 O O . ASN A 1 310 ? -38.574 7.053 23.639 1.00 75.75 310 ASN A O 1
ATOM 2516 N N . LYS A 1 311 ? -37.428 5.150 23.312 1.00 69.12 311 LYS A N 1
ATOM 2517 C CA . LYS A 1 311 ? -36.112 5.758 23.054 1.00 69.12 311 LYS A CA 1
ATOM 2518 C C . LYS A 1 311 ? -35.768 5.819 21.567 1.00 69.12 311 LYS A C 1
ATOM 2520 O O . LYS A 1 311 ? -34.642 6.179 21.220 1.00 69.12 311 LYS A O 1
ATOM 2525 N N . VAL A 1 312 ? -36.689 5.410 20.699 1.00 74.31 312 VAL A N 1
ATOM 2526 C CA . VAL A 1 312 ? -36.512 5.479 19.252 1.00 74.31 312 VAL A CA 1
ATOM 2527 C C . VAL A 1 312 ? -36.882 6.880 18.784 1.00 74.31 312 VAL A C 1
ATOM 2529 O O . VAL A 1 312 ? -38.054 7.230 18.684 1.00 74.31 312 VAL A O 1
ATOM 2532 N N . GLU A 1 313 ? -35.863 7.682 18.491 1.00 70.38 313 GLU A N 1
ATOM 2533 C CA . GLU A 1 313 ? -36.020 9.004 17.885 1.00 70.38 313 GLU A CA 1
ATOM 2534 C C . GLU A 1 313 ? -35.651 8.923 16.392 1.00 70.38 313 GLU A C 1
ATOM 2536 O O . GLU A 1 313 ? -34.476 8.884 16.023 1.00 70.38 313 GLU A O 1
ATOM 2541 N N . GLY A 1 314 ? -36.657 8.853 15.517 1.00 74.44 314 GLY A N 1
ATOM 2542 C CA . GLY A 1 314 ? -36.474 8.780 14.060 1.00 74.44 314 GLY A CA 1
ATOM 2543 C C . GLY A 1 314 ? -36.580 7.368 13.476 1.00 74.44 314 GLY A C 1
ATOM 2544 O O . GLY A 1 314 ? -37.193 6.484 14.073 1.00 74.44 314 GLY A O 1
ATOM 2545 N N . ASP A 1 315 ? -36.019 7.176 12.279 1.00 80.75 315 ASP A N 1
ATOM 2546 C CA . ASP A 1 315 ? -36.205 5.941 11.510 1.00 80.75 315 ASP A CA 1
ATOM 2547 C C . ASP A 1 315 ? -35.452 4.741 12.109 1.00 80.75 315 ASP A C 1
ATOM 2549 O O . ASP A 1 315 ? -34.395 4.863 12.733 1.00 80.75 315 ASP A O 1
ATOM 2553 N N . ILE A 1 316 ? -35.995 3.551 11.865 1.00 86.00 316 ILE A N 1
ATOM 2554 C CA . ILE A 1 316 ? -35.352 2.275 12.170 1.00 86.00 316 ILE A CA 1
ATOM 2555 C C . ILE A 1 316 ? -34.801 1.703 10.863 1.00 86.00 316 ILE A C 1
ATOM 2557 O O . ILE A 1 316 ? -35.527 1.591 9.875 1.00 86.00 316 ILE A O 1
ATOM 2561 N N . GLN A 1 317 ? -33.525 1.326 10.851 1.00 85.69 317 GLN A N 1
ATOM 2562 C CA . GLN A 1 317 ? -32.838 0.787 9.679 1.00 85.69 317 GLN A CA 1
ATOM 2563 C C . GLN A 1 317 ? -32.259 -0.595 9.972 1.00 85.69 317 GLN A C 1
ATOM 2565 O O . GLN A 1 317 ? -31.615 -0.802 10.998 1.00 85.69 317 GLN A O 1
ATOM 2570 N N . LEU A 1 318 ? -32.443 -1.532 9.042 1.00 88.00 318 LEU A N 1
ATOM 2571 C CA . LEU A 1 318 ? -31.707 -2.793 9.030 1.00 88.00 318 LEU A CA 1
ATOM 2572 C C . LEU A 1 318 ? -30.348 -2.563 8.357 1.00 88.00 318 LEU A C 1
ATOM 2574 O O . LEU A 1 318 ? -30.293 -2.055 7.238 1.00 88.00 318 LEU A O 1
ATOM 2578 N N . VAL A 1 319 ? -29.267 -2.943 9.030 1.00 83.69 319 VAL A N 1
ATOM 2579 C CA . VAL A 1 319 ? -27.885 -2.778 8.564 1.00 83.69 319 VAL A CA 1
ATOM 2580 C C . VAL A 1 319 ? -27.185 -4.132 8.587 1.00 83.69 319 VAL A C 1
ATOM 2582 O O . VAL A 1 319 ? -27.355 -4.897 9.534 1.00 83.69 319 VAL A O 1
ATOM 2585 N N . GLU A 1 320 ? -26.388 -4.422 7.561 1.00 83.75 320 GLU A N 1
ATOM 2586 C CA . GLU A 1 320 ? -25.598 -5.650 7.458 1.00 83.75 320 GLU A CA 1
ATOM 2587 C C . GLU A 1 320 ? -24.110 -5.301 7.331 1.00 83.75 320 GLU A C 1
ATOM 2589 O O . GLU A 1 320 ? -23.716 -4.537 6.451 1.00 83.75 320 GLU A O 1
ATOM 2594 N N . GLU A 1 321 ? -23.289 -5.828 8.238 1.00 69.50 321 GLU A N 1
ATOM 2595 C CA . GLU A 1 321 ? -21.844 -5.587 8.309 1.00 69.50 321 GLU A CA 1
ATOM 2596 C C . GLU A 1 321 ? -21.144 -6.893 8.698 1.00 69.50 321 GLU A C 1
ATOM 2598 O O . GLU A 1 321 ? -21.573 -7.558 9.632 1.00 69.50 321 GLU A O 1
ATOM 2603 N N . ASN A 1 322 ? -20.065 -7.269 8.003 1.00 70.50 322 ASN A N 1
ATOM 2604 C CA . ASN A 1 322 ? -19.283 -8.484 8.296 1.00 70.50 322 ASN A CA 1
ATOM 2605 C C . ASN A 1 322 ? -20.120 -9.782 8.388 1.00 70.50 322 ASN A C 1
ATOM 2607 O O . ASN A 1 322 ? -19.838 -10.638 9.221 1.00 70.50 322 ASN A O 1
ATOM 2611 N N . ASN A 1 323 ? -21.132 -9.939 7.525 1.00 74.69 323 ASN A N 1
ATOM 2612 C CA . ASN A 1 323 ? -22.109 -11.045 7.540 1.00 74.69 323 ASN A CA 1
ATOM 2613 C C . ASN A 1 323 ? -22.996 -11.114 8.801 1.00 74.69 323 ASN A C 1
ATOM 2615 O O . ASN A 1 323 ? -23.665 -12.123 9.028 1.00 74.69 323 ASN A O 1
ATOM 2619 N N . GLU A 1 324 ? -23.036 -10.051 9.602 1.00 78.62 324 GLU A N 1
ATOM 2620 C CA . GLU A 1 324 ? -23.930 -9.899 10.748 1.00 78.62 324 GLU A CA 1
ATOM 2621 C C . GLU A 1 324 ? -24.999 -8.842 10.468 1.00 78.62 324 GLU A C 1
ATOM 2623 O O . GLU A 1 324 ? -24.773 -7.881 9.727 1.00 78.62 324 GLU A O 1
ATOM 2628 N N . LYS A 1 325 ? -26.177 -9.008 11.078 1.00 85.88 325 LYS A N 1
ATOM 2629 C CA . LYS A 1 325 ? -27.323 -8.110 10.898 1.00 85.88 325 LYS A CA 1
ATOM 2630 C C . LYS A 1 325 ? -27.616 -7.328 12.159 1.00 85.88 325 LYS A C 1
ATOM 2632 O O . LYS A 1 325 ? -27.480 -7.833 13.269 1.00 85.88 325 LYS A O 1
ATOM 2637 N N . TYR A 1 326 ? -28.065 -6.095 11.970 1.00 86.31 326 TYR A N 1
ATOM 2638 C CA . TYR A 1 326 ? -28.293 -5.160 13.053 1.00 86.31 326 TYR A CA 1
ATOM 2639 C C . TYR A 1 326 ? -29.497 -4.263 12.791 1.00 86.31 326 TYR A C 1
ATOM 2641 O O . TYR A 1 326 ? -29.740 -3.851 11.660 1.00 86.31 326 TYR A O 1
ATOM 2649 N N . ILE A 1 327 ? -30.181 -3.867 13.860 1.00 87.25 327 ILE A N 1
ATOM 2650 C CA . ILE A 1 327 ? -31.144 -2.769 13.844 1.00 87.25 327 ILE A CA 1
ATOM 2651 C C . ILE A 1 327 ? -30.462 -1.492 14.335 1.00 87.25 327 ILE A C 1
ATOM 2653 O O . ILE A 1 327 ? -29.990 -1.434 15.471 1.00 87.25 327 ILE A O 1
ATOM 2657 N N . LYS A 1 328 ? -30.431 -0.459 13.491 1.00 82.44 328 LYS A N 1
ATOM 2658 C CA . LYS A 1 328 ? -29.960 0.887 13.824 1.00 82.44 328 LYS A CA 1
ATOM 2659 C C . LYS A 1 328 ? -31.140 1.841 14.023 1.00 82.44 328 LYS A C 1
ATOM 2661 O O . LYS A 1 328 ? -32.067 1.832 13.219 1.00 82.44 328 LYS A O 1
ATOM 2666 N N . TYR A 1 329 ? -31.104 2.660 15.072 1.00 78.88 329 TYR A N 1
ATOM 2667 C CA . TYR A 1 329 ? -32.165 3.624 15.396 1.00 78.88 329 TYR A CA 1
ATOM 2668 C C . TYR A 1 329 ? -31.643 4.818 16.214 1.00 78.88 329 TYR A C 1
ATOM 2670 O O . TYR A 1 329 ? -30.558 4.744 16.797 1.00 78.88 329 TYR A O 1
ATOM 2678 N N . GLY A 1 330 ? -32.430 5.899 16.297 1.00 69.06 330 GLY A N 1
ATOM 2679 C CA . GLY A 1 330 ? -32.114 7.084 17.105 1.00 69.06 330 GLY A CA 1
ATOM 2680 C C . GLY A 1 330 ? -31.079 7.990 16.437 1.00 69.06 330 GLY A C 1
ATOM 2681 O O . GLY A 1 330 ? -29.898 7.810 16.675 1.00 69.06 330 GLY A O 1
ATOM 2682 N N . PHE A 1 331 ? -31.469 8.966 15.616 1.00 63.91 331 PHE A N 1
ATOM 2683 C CA . PHE A 1 331 ? -30.510 9.826 14.884 1.00 63.91 331 PHE A CA 1
ATOM 2684 C C . PHE A 1 331 ? -30.046 11.076 15.658 1.00 63.91 331 PHE A C 1
ATOM 2686 O O . PHE A 1 331 ? -29.662 12.078 15.059 1.00 63.91 331 PHE A O 1
ATOM 2693 N N . GLY A 1 332 ? -30.074 11.025 16.991 1.00 60.69 332 GLY A N 1
ATOM 2694 C CA . GLY A 1 332 ? -29.468 12.036 17.857 1.00 60.69 332 GLY A CA 1
ATOM 2695 C C . GLY A 1 332 ? -28.053 11.632 18.272 1.00 60.69 332 GLY A C 1
ATOM 2696 O O . GLY A 1 332 ? -27.808 10.466 18.595 1.00 60.69 332 GLY A O 1
ATOM 2697 N N . GLU A 1 333 ? -27.119 12.585 18.286 1.00 59.03 333 GLU A N 1
ATOM 2698 C CA . GLU A 1 333 ? -25.783 12.381 18.855 1.00 59.03 333 GLU A CA 1
ATOM 2699 C C . GLU A 1 333 ? -25.913 11.950 20.323 1.00 59.03 333 GLU A C 1
ATOM 2701 O O . GLU A 1 333 ? -26.530 12.632 21.144 1.00 59.03 333 GLU A O 1
ATOM 2706 N N . CYS A 1 334 ? -25.368 10.780 20.658 1.00 62.34 334 CYS A N 1
ATOM 2707 C CA . CYS A 1 334 ? -25.393 10.247 22.012 1.00 62.34 334 CYS A CA 1
ATOM 2708 C C . CYS A 1 334 ? -23.966 10.022 22.514 1.00 62.34 334 CYS A C 1
ATOM 2710 O O . CYS A 1 334 ? -23.178 9.277 21.925 1.00 62.34 334 CYS A O 1
ATOM 2712 N N . ASN A 1 335 ? -23.650 10.656 23.639 1.00 67.25 335 ASN A N 1
ATOM 2713 C CA . ASN A 1 335 ? -22.383 10.511 24.336 1.00 67.25 335 ASN A CA 1
ATOM 2714 C C . ASN A 1 335 ? -22.446 9.277 25.268 1.00 67.25 335 ASN A C 1
ATOM 2716 O O . ASN A 1 335 ? -23.288 9.211 26.170 1.00 67.25 335 ASN A O 1
ATOM 2720 N N . ILE A 1 336 ? -21.587 8.267 25.049 1.00 72.75 336 ILE A N 1
ATOM 2721 C CA . ILE A 1 336 ? -21.550 7.030 25.863 1.00 72.75 336 ILE A CA 1
ATOM 2722 C C . ILE A 1 336 ? -21.352 7.315 27.360 1.00 72.75 336 ILE A C 1
ATOM 2724 O O . ILE A 1 336 ? -22.103 6.748 28.164 1.00 72.75 336 ILE A O 1
ATOM 2728 N N . PRO A 1 337 ? -20.411 8.193 27.763 1.00 72.81 337 PRO A N 1
ATOM 2729 C CA . PRO A 1 337 ? -20.273 8.617 29.151 1.00 72.81 337 PRO A CA 1
ATOM 2730 C C . PRO A 1 337 ? -21.585 9.079 29.793 1.00 72.81 337 PRO A C 1
ATOM 2732 O O . PRO A 1 337 ? -21.833 8.760 30.955 1.00 72.81 337 PRO A O 1
ATOM 2735 N N . ASP A 1 338 ? -22.450 9.781 29.062 1.00 74.50 338 ASP A N 1
ATOM 2736 C CA . ASP A 1 338 ? -23.733 10.246 29.597 1.00 74.50 338 ASP A CA 1
ATOM 2737 C C . ASP A 1 338 ? -24.747 9.110 29.766 1.00 74.50 338 ASP A C 1
ATOM 2739 O O . ASP A 1 338 ? -25.485 9.088 30.754 1.00 74.50 338 ASP A O 1
ATOM 2743 N N . GLY A 1 339 ? -24.748 8.127 28.862 1.00 73.19 339 GLY A N 1
ATOM 2744 C CA . GLY A 1 339 ? -25.521 6.892 29.026 1.00 73.19 339 GLY A CA 1
ATOM 2745 C C . GLY A 1 339 ? -25.111 6.116 30.282 1.00 73.19 339 GLY A C 1
ATOM 2746 O O . GLY A 1 339 ? -25.965 5.756 31.092 1.00 73.19 339 GLY A O 1
ATOM 2747 N N . ILE A 1 340 ? -23.801 5.950 30.492 1.00 73.00 340 ILE A N 1
ATOM 2748 C CA . ILE A 1 340 ? -23.229 5.272 31.667 1.00 73.00 340 ILE A CA 1
ATOM 2749 C C . ILE A 1 340 ? -23.562 6.026 32.969 1.00 73.00 340 ILE A C 1
ATOM 2751 O O . ILE A 1 340 ? -23.880 5.407 33.990 1.00 73.00 340 ILE A O 1
ATOM 2755 N N . LYS A 1 341 ? -23.505 7.367 32.955 1.00 70.62 341 LYS A N 1
ATOM 2756 C CA . LYS A 1 341 ? -23.814 8.213 34.122 1.00 70.62 341 LYS A CA 1
ATOM 2757 C C . LYS A 1 341 ? -25.282 8.131 34.540 1.00 70.62 341 LYS A C 1
ATOM 2759 O O . LYS A 1 341 ? -25.548 8.047 35.735 1.00 70.62 341 LYS A O 1
ATOM 2764 N N . LYS A 1 342 ? -26.221 8.138 33.584 1.00 70.81 342 LYS A N 1
ATOM 2765 C CA . LYS A 1 342 ? -27.673 8.200 33.852 1.00 70.81 342 LYS A CA 1
ATOM 2766 C C . LYS A 1 342 ? -28.219 7.023 34.661 1.00 70.81 342 LYS A C 1
ATOM 2768 O O . LYS A 1 342 ? -29.243 7.179 35.314 1.00 70.81 342 LYS A O 1
ATOM 2773 N N . ILE A 1 343 ? -27.576 5.858 34.605 1.00 63.34 343 ILE A N 1
ATOM 2774 C CA . ILE A 1 343 ? -28.149 4.619 35.149 1.00 63.34 343 ILE A CA 1
ATOM 2775 C C . ILE A 1 343 ? -27.698 4.343 36.593 1.00 63.34 343 ILE A C 1
ATOM 2777 O O . ILE A 1 343 ? -28.402 3.626 37.300 1.00 63.34 343 ILE A O 1
ATOM 2781 N N . ASN A 1 344 ? -26.587 4.927 37.076 1.00 55.00 344 ASN A N 1
ATOM 2782 C CA . ASN A 1 344 ? -26.165 4.773 38.480 1.00 55.00 344 ASN A CA 1
ATOM 2783 C C . ASN A 1 344 ? -24.986 5.685 38.903 1.00 55.00 344 ASN A C 1
ATOM 2785 O O . ASN A 1 344 ? -23.925 5.189 39.302 1.00 55.00 344 ASN A O 1
ATOM 2789 N N . ASP A 1 345 ? -25.109 7.005 38.747 1.00 63.94 345 ASP A N 1
ATOM 2790 C CA . ASP A 1 345 ? -24.093 7.995 39.160 1.00 63.94 345 ASP A CA 1
ATOM 2791 C C . ASP A 1 345 ? -22.669 7.751 38.595 1.00 63.94 345 ASP A C 1
ATOM 2793 O O . ASP A 1 345 ? -21.668 8.196 39.160 1.00 63.94 345 ASP A O 1
ATOM 2797 N N . GLY A 1 346 ? -22.550 7.017 37.479 1.00 63.25 346 GLY A N 1
ATOM 2798 C CA . GLY A 1 346 ? -21.284 6.753 36.781 1.00 63.25 346 GLY A CA 1
ATOM 2799 C C . GLY A 1 346 ? -20.396 5.636 37.352 1.00 63.25 346 GLY A C 1
ATOM 2800 O O . GLY A 1 346 ? -19.252 5.506 36.921 1.00 63.25 346 GLY A O 1
ATOM 2801 N N . LYS A 1 347 ? -20.872 4.809 38.295 1.00 74.38 347 LYS A N 1
ATOM 2802 C CA . LYS A 1 347 ? -20.078 3.687 38.842 1.00 74.38 347 LYS A CA 1
ATOM 2803 C C . LYS A 1 347 ? -20.266 2.406 38.023 1.00 74.38 347 LYS A C 1
ATOM 2805 O O . LYS A 1 347 ? -21.355 1.839 38.015 1.00 74.38 347 LYS A O 1
ATOM 2810 N N . PHE A 1 348 ? -19.197 1.906 37.399 1.00 84.44 348 PHE A N 1
ATOM 2811 C CA . PHE A 1 348 ? -19.191 0.655 36.628 1.00 84.44 348 PHE A CA 1
ATOM 2812 C C . PHE A 1 348 ? -17.864 -0.107 36.772 1.00 84.44 348 PHE A C 1
ATOM 2814 O O . PHE A 1 348 ? -16.873 0.428 37.269 1.00 84.44 348 PHE A O 1
ATOM 2821 N N . LYS A 1 349 ? -17.848 -1.374 36.346 1.00 84.44 349 LYS A N 1
ATOM 2822 C CA . LYS A 1 349 ? -16.642 -2.207 36.233 1.00 84.44 349 LYS A CA 1
ATOM 2823 C C . LYS A 1 349 ? -16.429 -2.607 34.781 1.00 84.44 349 LYS A C 1
ATOM 2825 O O . LYS A 1 349 ? -17.393 -2.892 34.079 1.00 84.44 349 LYS A O 1
ATOM 2830 N N . ILE A 1 350 ? -15.173 -2.681 34.359 1.00 85.44 350 ILE A N 1
ATOM 2831 C CA . ILE A 1 350 ? -14.794 -3.253 33.067 1.00 85.44 350 ILE A CA 1
ATOM 2832 C C . ILE A 1 350 ? -14.353 -4.689 33.326 1.00 85.44 350 ILE A C 1
ATOM 2834 O O . ILE A 1 350 ? -13.455 -4.934 34.133 1.00 85.44 350 ILE A O 1
ATOM 2838 N N . LEU A 1 351 ? -15.016 -5.630 32.669 1.00 87.00 351 LEU A N 1
ATOM 2839 C CA . LEU A 1 351 ? -14.656 -7.038 32.670 1.00 87.00 351 LEU A CA 1
ATOM 2840 C C . LEU A 1 351 ? -13.938 -7.365 31.372 1.00 87.00 351 LEU A C 1
ATOM 2842 O O . LEU A 1 351 ? -14.252 -6.791 30.336 1.00 87.00 351 LEU A O 1
ATOM 2846 N N . MET A 1 352 ? -12.989 -8.287 31.444 1.00 85.00 352 MET A N 1
ATOM 2847 C CA . MET A 1 352 ? -12.132 -8.685 30.337 1.00 85.00 352 MET A CA 1
ATOM 2848 C C . MET A 1 352 ? -12.129 -10.210 30.252 1.00 85.00 352 MET A C 1
ATOM 2850 O O . MET A 1 352 ? -11.951 -10.861 31.286 1.00 85.00 352 MET A O 1
ATOM 2854 N N . LYS A 1 353 ? -12.333 -10.751 29.053 1.00 76.81 353 LYS A N 1
ATOM 2855 C CA . LYS A 1 353 ? -12.149 -12.167 28.723 1.00 76.81 35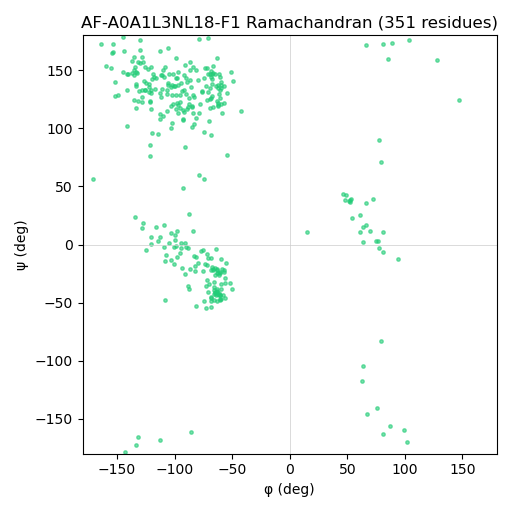3 LYS A CA 1
ATOM 2856 C C . LYS A 1 353 ? -10.925 -12.320 27.844 1.00 76.81 353 LYS A C 1
ATOM 2858 O O . LYS A 1 353 ? -10.814 -11.528 26.877 1.00 76.81 353 LYS A O 1
#

Organism: Clostridium sporogenes (NCBI:txid1509)

Foldseek 3Di:
DKAWPDKDFFWFKFAQNHGDFDWPQQFFAPDDFDPACPVDGTDQAEDDDACVRIDTEEGDPDPRGTFMFGWMDDPPWTKTWGLGFRYAQDFLVSCVVQPQLPFDWDAYPNFIWTKHFWAFAQAAPPDPDQLRGHPPCPTCLNCPLCVPVVHPPQDHDDVQLRDQAQDVCVCVPPSCVRRVLALAWEWGNDDHPQWTWTAGHRHSRGIDTGHRRDGDSRYGYTIMITGPPDDPPPDPQKFKWKADPQWIFALPQHTATLGHDDDPVVVVVCSVVRTDRDPCSLFDKHQWHKFWWDADPVRDIDTSGDDDPVQFDDDWDWDADPNTIIITGDRDIDGNQVVCCVPPNNDIDMDID

pLDDT: mean 87.41, std 11.52, range [36.88, 98.81]

Sequence (353 aa):
MAEFLGVVKLGTFYHNGEALSLPTRPWYSNKYPGSLSSRGNGNIPTFSGEIKDWTIGDTSSDDNKKLKWVKIKDGNKTLLICDRDILHNISWNTLNETGYVDGTKITIDGNDYLCRLLTGGNDYRNGNDNYSGGTPTDNEWDRFICNEDGIKGLPNPTTRDLDKTLDYDDLDGEHNKLWNWWGNGSCCKEAYKKNTSSRGFNSARYFYYTTSYGTYDYYGWRPVLEALNSDNENSDTKKFLIKQNDNYYTINNGYIDLGQINTKDDLNNLFDKHGFKDLYLITKEFNGKKIHMSKDKNDIWETDSELDMNKVEGDIQLVEENNEKYIKYGFGECNIPDGIKKINDGKFKILMK

Mean predicted aligned error: 14.06 Å